Protein AF-A0AAW1R4H8-F1 (afdb_monomer_lite)

Structure (mmCIF, N/CA/C/O backbone):
data_AF-A0AAW1R4H8-F1
#
_entry.id   AF-A0AAW1R4H8-F1
#
loop_
_atom_site.group_PDB
_atom_site.id
_atom_site.type_symbol
_atom_site.label_atom_id
_atom_site.label_alt_id
_atom_site.label_comp_id
_atom_site.label_asym_id
_atom_site.label_entity_id
_atom_site.label_seq_id
_atom_site.pdbx_PDB_ins_code
_atom_site.Cartn_x
_atom_site.Cartn_y
_atom_site.Cartn_z
_atom_site.occupancy
_atom_site.B_iso_or_equiv
_atom_site.auth_seq_id
_atom_site.auth_comp_id
_atom_site.auth_asym_id
_atom_site.auth_atom_id
_atom_site.pdbx_PDB_model_num
ATOM 1 N N . MET A 1 1 ? 28.566 -16.435 -25.078 1.00 39.94 1 MET A N 1
ATOM 2 C CA . MET A 1 1 ? 29.097 -15.883 -23.812 1.00 39.94 1 MET A CA 1
ATOM 3 C C . MET A 1 1 ? 27.952 -15.789 -22.814 1.00 39.94 1 MET A C 1
ATOM 5 O O . MET A 1 1 ? 26.929 -15.216 -23.171 1.00 39.94 1 MET A O 1
ATOM 9 N N . PRO A 1 2 ? 28.055 -16.401 -21.625 1.00 35.31 2 PRO A N 1
ATOM 10 C CA . PRO A 1 2 ? 26.991 -16.352 -20.631 1.00 35.31 2 PRO A CA 1
ATOM 11 C C . PRO A 1 2 ? 26.898 -14.929 -20.073 1.00 35.31 2 PRO A C 1
ATOM 13 O O . PRO A 1 2 ? 27.824 -14.448 -19.419 1.00 35.31 2 PRO A O 1
ATOM 16 N N . HIS A 1 3 ? 25.792 -14.244 -20.362 1.00 43.69 3 HIS A N 1
ATOM 17 C CA . HIS A 1 3 ? 25.450 -12.977 -19.728 1.00 43.69 3 HIS A CA 1
ATOM 18 C C . HIS A 1 3 ? 25.461 -13.183 -18.210 1.00 43.69 3 HIS A C 1
ATOM 20 O O . HIS A 1 3 ? 24.624 -13.910 -17.669 1.00 43.69 3 HIS A O 1
ATOM 26 N N . LYS A 1 4 ? 26.413 -12.544 -17.517 1.00 47.69 4 LYS A N 1
ATOM 27 C CA . LYS A 1 4 ? 26.311 -12.280 -16.080 1.00 47.69 4 LYS A CA 1
ATOM 28 C C . LYS A 1 4 ? 25.034 -11.467 -15.890 1.00 47.69 4 LYS A C 1
ATOM 30 O O . LYS A 1 4 ? 25.055 -10.249 -16.022 1.00 47.69 4 LYS A O 1
ATOM 35 N N . LYS A 1 5 ? 23.915 -12.146 -15.628 1.00 50.94 5 LYS A N 1
ATOM 36 C CA . LYS A 1 5 ? 22.713 -11.505 -15.102 1.00 50.94 5 LYS A CA 1
ATOM 37 C C . LYS A 1 5 ? 23.148 -10.737 -13.862 1.00 50.94 5 LYS A C 1
ATOM 39 O O . LYS A 1 5 ? 23.711 -11.317 -12.932 1.00 50.94 5 LYS A O 1
ATOM 44 N N . THR A 1 6 ? 22.979 -9.427 -13.919 1.00 58.62 6 THR A N 1
ATOM 45 C CA . THR A 1 6 ? 23.278 -8.469 -12.865 1.00 58.62 6 THR A CA 1
ATOM 46 C C . THR A 1 6 ? 22.599 -8.940 -11.582 1.00 58.62 6 THR A C 1
ATOM 48 O O . THR A 1 6 ? 21.386 -8.859 -11.447 1.00 58.62 6 THR A O 1
ATOM 51 N N . GLY A 1 7 ? 23.362 -9.480 -10.623 1.00 65.38 7 GLY A N 1
ATOM 52 C CA . GLY A 1 7 ? 22.804 -10.007 -9.365 1.00 65.38 7 GLY A CA 1
ATOM 53 C C . GLY A 1 7 ? 21.915 -8.997 -8.625 1.00 65.38 7 GLY A C 1
ATOM 54 O O . GLY A 1 7 ? 21.016 -9.394 -7.894 1.00 65.38 7 GLY A O 1
ATOM 55 N N . LEU A 1 8 ? 22.118 -7.706 -8.899 1.00 68.88 8 LEU A N 1
ATOM 56 C CA . LEU A 1 8 ? 21.337 -6.580 -8.405 1.00 68.88 8 LEU A CA 1
ATOM 57 C C . LEU A 1 8 ? 19.847 -6.634 -8.803 1.00 68.88 8 LEU A C 1
ATOM 59 O O . LEU A 1 8 ? 18.980 -6.397 -7.972 1.00 68.88 8 LEU A O 1
ATOM 63 N N . THR A 1 9 ? 19.512 -6.975 -10.050 1.00 69.12 9 THR A N 1
ATOM 64 C CA . THR A 1 9 ? 18.105 -7.006 -10.505 1.00 69.12 9 THR A CA 1
ATOM 65 C C . THR A 1 9 ? 17.354 -8.196 -9.915 1.00 69.12 9 THR A C 1
ATOM 67 O O . THR A 1 9 ? 16.183 -8.090 -9.539 1.00 69.12 9 THR A O 1
ATOM 70 N N . ALA A 1 10 ? 18.049 -9.324 -9.751 1.00 73.19 10 ALA A N 1
ATOM 71 C CA . ALA A 1 10 ? 17.517 -10.507 -9.091 1.00 73.19 10 ALA A CA 1
ATOM 72 C C . ALA A 1 10 ? 17.266 -10.261 -7.595 1.00 73.19 10 ALA A C 1
ATOM 74 O O . ALA A 1 10 ? 16.194 -10.613 -7.099 1.00 73.19 10 ALA A O 1
ATOM 75 N N . THR A 1 11 ? 18.205 -9.625 -6.881 1.00 78.19 11 THR A N 1
ATOM 76 C CA . THR A 1 11 ? 18.021 -9.285 -5.460 1.00 78.19 11 THR A CA 1
ATOM 77 C C . THR A 1 11 ? 16.881 -8.294 -5.272 1.00 78.19 11 THR A C 1
ATOM 79 O O . THR A 1 11 ? 16.054 -8.494 -4.386 1.00 78.19 11 THR A O 1
ATOM 82 N N . PHE A 1 12 ? 16.768 -7.294 -6.147 1.00 77.50 12 PHE A N 1
ATOM 83 C CA . PHE A 1 12 ? 15.642 -6.368 -6.162 1.00 77.50 12 PHE A CA 1
ATOM 84 C C . PHE A 1 12 ? 14.309 -7.092 -6.383 1.00 77.50 12 PHE A C 1
ATOM 86 O O . PHE A 1 12 ? 13.415 -6.982 -5.547 1.00 77.50 12 PHE A O 1
ATOM 93 N N . SER A 1 13 ? 14.172 -7.912 -7.428 1.00 76.94 13 SER A N 1
ATOM 94 C CA . SER A 1 13 ? 12.930 -8.661 -7.680 1.00 76.94 13 SER A CA 1
ATOM 95 C C . SER A 1 13 ? 12.528 -9.556 -6.498 1.00 76.94 13 SER A C 1
ATOM 97 O O . SER A 1 13 ? 11.348 -9.625 -6.148 1.00 76.94 13 SER A O 1
ATOM 99 N N . ILE A 1 14 ? 13.495 -10.215 -5.848 1.00 83.56 14 ILE A N 1
ATOM 100 C CA . ILE A 1 14 ? 13.248 -11.019 -4.642 1.00 83.56 14 ILE A CA 1
ATOM 101 C C . ILE A 1 14 ? 12.784 -10.127 -3.487 1.00 83.56 14 ILE A C 1
ATOM 103 O O . ILE A 1 14 ? 11.781 -10.439 -2.851 1.00 83.56 14 ILE A O 1
ATOM 107 N N . LEU A 1 15 ? 13.458 -9.001 -3.248 1.00 84.12 15 LEU A N 1
ATOM 108 C CA . LEU A 1 15 ? 13.109 -8.060 -2.186 1.00 84.12 15 LEU A CA 1
ATOM 109 C C . LEU A 1 15 ? 11.695 -7.493 -2.371 1.00 84.12 15 LEU A C 1
ATOM 111 O O . LEU A 1 15 ? 10.926 -7.455 -1.414 1.00 84.12 15 LEU A O 1
ATOM 115 N N . LEU A 1 16 ? 11.322 -7.124 -3.601 1.00 81.44 16 LEU A N 1
ATOM 116 C CA . LEU A 1 16 ? 9.982 -6.624 -3.911 1.00 81.44 16 LEU A CA 1
ATOM 117 C C . LEU A 1 16 ? 8.919 -7.699 -3.669 1.00 81.44 16 LEU A C 1
ATOM 119 O O . LEU A 1 16 ? 7.894 -7.409 -3.063 1.00 81.44 16 LEU A O 1
ATOM 123 N N . LYS A 1 17 ? 9.177 -8.953 -4.061 1.00 85.25 17 LYS A N 1
ATOM 124 C CA . LYS A 1 17 ? 8.267 -10.073 -3.770 1.00 85.25 17 LYS A CA 1
ATOM 125 C C . LYS A 1 17 ? 8.094 -10.269 -2.268 1.00 85.25 17 LYS A C 1
ATOM 127 O O . LYS A 1 17 ? 6.960 -10.344 -1.800 1.00 85.25 17 LYS A O 1
ATOM 132 N N . THR A 1 18 ? 9.185 -10.286 -1.509 1.00 87.06 18 THR A N 1
ATOM 133 C CA . THR A 1 18 ? 9.132 -10.422 -0.048 1.00 87.06 18 THR A CA 1
ATOM 134 C C . THR A 1 18 ? 8.343 -9.280 0.592 1.00 87.06 18 THR A C 1
ATOM 136 O O . THR A 1 18 ? 7.471 -9.534 1.419 1.00 87.06 18 THR A O 1
ATOM 139 N N . LEU A 1 19 ? 8.572 -8.036 0.158 1.00 86.38 19 LEU A N 1
ATOM 140 C CA . LEU A 1 19 ? 7.819 -6.871 0.629 1.00 86.38 19 LEU A CA 1
ATOM 141 C C . LEU A 1 19 ? 6.334 -6.951 0.264 1.00 86.38 19 LEU A C 1
ATOM 143 O O . LEU A 1 19 ? 5.490 -6.659 1.102 1.00 86.38 19 LEU A O 1
ATOM 147 N N . THR A 1 20 ? 5.985 -7.405 -0.944 1.00 86.19 20 THR A N 1
ATOM 148 C CA . THR A 1 20 ? 4.572 -7.580 -1.324 1.00 86.19 20 THR A CA 1
ATOM 149 C C . THR A 1 20 ? 3.884 -8.635 -0.460 1.00 86.19 20 THR A C 1
ATOM 151 O O . THR A 1 20 ? 2.779 -8.396 0.020 1.00 86.19 20 THR A O 1
ATOM 154 N N . VAL A 1 21 ? 4.546 -9.761 -0.171 1.00 89.75 21 VAL A N 1
ATOM 155 C CA . VAL A 1 21 ? 4.005 -10.792 0.729 1.00 89.75 21 VAL A CA 1
ATOM 156 C C . VAL A 1 21 ? 3.834 -10.246 2.147 1.00 89.75 21 VAL A C 1
ATOM 158 O O . VAL A 1 21 ? 2.806 -10.495 2.774 1.00 89.75 21 VAL A O 1
ATOM 161 N N . LEU A 1 22 ? 4.788 -9.452 2.638 1.00 89.56 22 LEU A N 1
ATOM 162 C CA . LEU A 1 22 ? 4.664 -8.787 3.933 1.00 89.56 22 LEU A CA 1
ATOM 163 C C . LEU A 1 22 ? 3.467 -7.821 3.949 1.00 89.56 22 LEU A C 1
ATOM 165 O O . LEU A 1 22 ? 2.652 -7.892 4.861 1.00 89.56 22 LEU A O 1
ATOM 169 N N . ASN A 1 23 ? 3.282 -7.014 2.900 1.00 89.25 23 ASN A N 1
ATOM 170 C CA . ASN A 1 23 ? 2.114 -6.136 2.755 1.00 89.25 23 ASN A CA 1
ATOM 171 C C . ASN A 1 23 ? 0.794 -6.916 2.695 1.00 89.25 23 ASN A C 1
ATOM 173 O O . ASN A 1 23 ? -0.224 -6.448 3.196 1.00 89.25 23 ASN A O 1
ATOM 177 N N . LEU A 1 24 ? 0.794 -8.126 2.132 1.00 91.62 24 LEU A N 1
ATOM 178 C CA . LEU A 1 24 ? -0.387 -8.989 2.139 1.00 91.62 24 LEU A CA 1
ATOM 179 C C . LEU A 1 24 ? -0.743 -9.429 3.564 1.00 91.62 24 LEU A C 1
ATOM 181 O O . LEU A 1 24 ? -1.903 -9.336 3.963 1.00 91.62 24 LEU A O 1
ATOM 185 N N . LEU A 1 25 ? 0.255 -9.855 4.346 1.00 92.56 25 LEU A N 1
ATOM 186 C CA . LEU A 1 25 ? 0.067 -10.201 5.759 1.00 92.56 25 LEU A CA 1
ATOM 187 C C . LEU A 1 25 ? -0.397 -8.994 6.579 1.00 92.56 25 LEU A C 1
ATOM 189 O O . LEU A 1 25 ? -1.266 -9.138 7.437 1.00 92.56 25 LEU A O 1
ATOM 193 N N . LEU A 1 26 ? 0.127 -7.804 6.284 1.00 90.06 26 LEU A N 1
ATOM 194 C CA . LEU A 1 26 ? -0.316 -6.556 6.902 1.00 90.06 26 LEU A CA 1
ATOM 195 C C . LEU A 1 26 ? -1.777 -6.249 6.573 1.00 90.06 26 LEU A C 1
ATOM 197 O O . LEU A 1 26 ? -2.541 -5.942 7.482 1.00 90.06 26 LEU A O 1
ATOM 201 N N . GLY A 1 27 ? -2.197 -6.408 5.315 1.00 91.12 27 GLY A N 1
ATOM 202 C CA . GLY A 1 27 ? -3.596 -6.263 4.904 1.00 91.12 27 GLY A CA 1
ATOM 203 C C . GLY A 1 27 ? -4.540 -7.190 5.678 1.00 91.12 27 GLY A C 1
ATOM 204 O O . GLY A 1 27 ? -5.579 -6.750 6.169 1.00 91.12 27 GLY A O 1
ATOM 205 N N . ILE A 1 28 ? -4.145 -8.452 5.875 1.00 93.50 28 ILE A N 1
ATOM 206 C CA . ILE A 1 28 ? -4.889 -9.400 6.722 1.00 93.50 28 ILE A CA 1
ATOM 207 C C . ILE A 1 28 ? -4.904 -8.926 8.182 1.00 93.50 28 ILE A C 1
ATOM 209 O O . ILE A 1 28 ? -5.950 -8.966 8.828 1.00 93.50 28 ILE A O 1
ATOM 213 N N . GLY A 1 29 ? -3.771 -8.437 8.691 1.00 90.62 29 GLY A N 1
ATOM 214 C CA . GLY A 1 29 ? -3.657 -7.867 10.032 1.00 90.62 29 GLY A CA 1
ATOM 215 C C . GLY A 1 29 ? -4.589 -6.675 10.253 1.00 90.62 29 GLY A C 1
ATOM 216 O O . GLY A 1 29 ? -5.244 -6.607 11.288 1.00 90.62 29 GLY A O 1
ATOM 217 N N . PHE A 1 30 ? -4.721 -5.782 9.270 1.00 90.06 30 PHE A N 1
ATOM 218 C CA . PHE A 1 30 ? -5.656 -4.656 9.304 1.00 90.06 30 PHE A CA 1
ATOM 219 C C . PHE A 1 30 ? -7.114 -5.111 9.389 1.00 90.06 30 PHE A C 1
ATOM 221 O O . PHE A 1 30 ? -7.870 -4.584 10.204 1.00 90.06 30 PHE A O 1
ATOM 228 N N . ILE A 1 31 ? -7.498 -6.116 8.596 1.00 92.25 31 ILE A N 1
ATOM 229 C CA . ILE A 1 31 ? -8.849 -6.689 8.637 1.00 92.25 31 ILE A CA 1
ATOM 230 C C . ILE A 1 31 ? -9.101 -7.342 9.998 1.00 92.25 31 ILE A C 1
ATOM 232 O O . ILE A 1 31 ? -10.110 -7.058 10.639 1.00 92.25 31 ILE A O 1
ATOM 236 N N . ALA A 1 32 ? -8.170 -8.176 10.470 1.00 90.44 32 ALA A N 1
ATOM 237 C CA . ALA A 1 32 ? 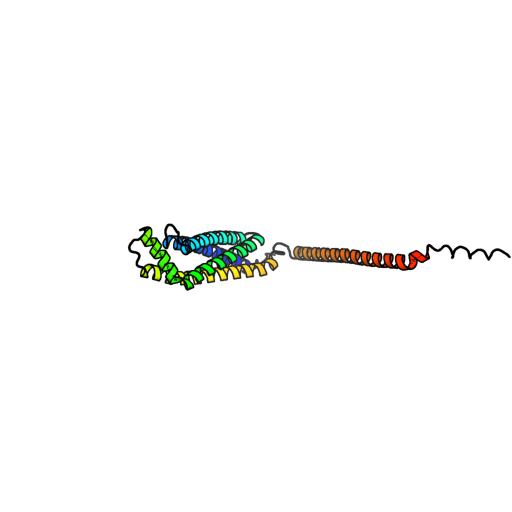-8.287 -8.850 11.757 1.00 90.44 32 ALA A CA 1
ATOM 238 C C . ALA A 1 32 ? -8.363 -7.849 12.917 1.00 90.44 32 ALA A C 1
ATOM 240 O O . ALA A 1 32 ? -9.174 -8.025 13.820 1.00 90.44 32 ALA A O 1
ATOM 241 N N . PHE A 1 33 ? -7.568 -6.778 12.875 1.00 86.25 33 PHE A N 1
ATOM 242 C CA . PHE A 1 33 ? -7.591 -5.716 13.875 1.00 86.25 33 PHE A CA 1
ATOM 243 C C . PHE A 1 33 ? -8.900 -4.920 13.836 1.00 86.25 33 PHE A C 1
ATOM 245 O O . PHE A 1 33 ? -9.489 -4.682 14.885 1.00 86.25 33 PHE A O 1
ATOM 252 N N . GLY A 1 34 ? -9.402 -4.572 12.646 1.00 86.19 34 GLY A N 1
ATOM 253 C CA . GLY A 1 34 ? -10.709 -3.931 12.485 1.00 86.19 34 GLY A CA 1
ATOM 254 C C . GLY A 1 34 ? -11.843 -4.780 13.067 1.00 86.19 34 GLY A C 1
ATOM 255 O O . GLY A 1 34 ? -12.630 -4.282 13.867 1.00 86.19 34 GLY A O 1
ATOM 256 N N . CYS A 1 35 ? -11.868 -6.078 12.756 1.00 86.50 35 CYS A N 1
ATOM 257 C CA . CYS A 1 35 ? -12.854 -7.014 13.303 1.00 86.50 35 CYS A CA 1
ATOM 258 C C . CYS A 1 35 ? -12.679 -7.264 14.811 1.00 86.50 35 CYS A C 1
ATOM 260 O O . CYS A 1 35 ? -13.660 -7.479 15.513 1.00 86.50 35 CYS A O 1
ATOM 262 N N . ALA A 1 36 ? -11.445 -7.253 15.324 1.00 84.06 36 ALA A N 1
ATOM 263 C CA . ALA A 1 36 ? -11.171 -7.438 16.750 1.00 84.06 36 ALA A CA 1
ATOM 264 C C . ALA A 1 36 ? -11.561 -6.215 17.592 1.00 84.06 36 ALA A C 1
ATOM 266 O O . ALA A 1 36 ? -11.807 -6.357 18.790 1.00 84.06 36 ALA A O 1
ATOM 267 N N . LEU A 1 37 ? -11.589 -5.024 16.986 1.00 77.12 37 LEU A N 1
ATOM 268 C CA . LEU A 1 37 ? -12.111 -3.817 17.622 1.00 77.12 37 LEU A CA 1
ATOM 269 C C . LEU A 1 37 ? -13.639 -3.829 17.672 1.00 77.12 37 LEU A C 1
ATOM 271 O O . LEU A 1 37 ? -14.207 -3.448 18.693 1.00 77.12 37 LEU A O 1
ATOM 275 N N . GLU A 1 38 ? -14.288 -4.249 16.585 1.00 77.75 38 GLU A N 1
ATOM 276 C CA . GLU A 1 38 ? -15.742 -4.215 16.459 1.00 77.75 38 GLU A CA 1
ATOM 277 C C . GLU A 1 38 ? -16.233 -5.305 15.490 1.00 77.75 38 GLU A C 1
ATOM 279 O O . GLU A 1 38 ? -15.921 -5.280 14.297 1.00 77.75 38 GLU A O 1
ATOM 284 N N . ALA A 1 39 ? -17.013 -6.267 15.992 1.00 76.94 39 ALA A N 1
ATOM 285 C CA . ALA A 1 39 ? -17.642 -7.308 15.183 1.00 76.94 39 ALA A CA 1
ATOM 286 C C . ALA A 1 39 ? -19.168 -7.277 15.385 1.00 76.94 39 ALA A C 1
ATOM 288 O O . ALA A 1 39 ? -19.627 -7.686 16.455 1.00 76.94 39 ALA A O 1
ATOM 289 N N . PRO A 1 40 ? -19.969 -6.851 14.386 1.00 74.56 40 PRO A N 1
ATOM 290 C CA . PRO A 1 40 ? -19.601 -6.336 13.056 1.00 74.56 40 PRO A CA 1
ATOM 291 C C . PRO A 1 40 ? -19.099 -4.875 13.078 1.00 74.56 40 PRO A C 1
ATOM 293 O O . PRO A 1 40 ? -19.541 -4.099 13.914 1.00 74.56 40 PRO A O 1
ATOM 296 N N . PRO A 1 41 ? -18.230 -4.449 12.143 1.00 69.69 41 PRO A N 1
ATOM 297 C CA . PRO A 1 41 ? -17.718 -3.082 12.129 1.00 69.69 41 PRO A CA 1
ATOM 298 C C . PRO A 1 41 ? -18.796 -2.106 11.639 1.00 69.69 41 PRO A C 1
ATOM 300 O O . PRO A 1 41 ? -19.182 -2.133 10.470 1.00 69.69 41 PRO A O 1
ATOM 303 N N . THR A 1 42 ? -19.276 -1.224 12.514 1.00 76.38 42 THR A N 1
ATOM 304 C CA . THR A 1 42 ? -20.219 -0.149 12.162 1.00 76.38 42 THR A CA 1
ATOM 305 C C . THR A 1 42 ? -19.618 1.236 12.351 1.00 76.38 42 THR A C 1
ATOM 307 O O . THR A 1 42 ? -19.990 2.165 11.629 1.00 76.38 42 THR A O 1
ATOM 310 N N . SER A 1 43 ? -18.665 1.397 13.278 1.00 77.44 43 SER A N 1
ATOM 311 C CA . SER A 1 43 ? -17.992 2.679 13.452 1.00 77.44 43 SER A CA 1
ATOM 312 C C . SER A 1 43 ? -16.976 2.954 12.333 1.00 77.44 43 SER A C 1
ATOM 314 O O . SER A 1 43 ? -16.378 2.057 11.733 1.00 77.44 43 SER A O 1
ATOM 316 N N . LEU A 1 44 ? -16.793 4.240 12.019 1.00 81.81 44 LEU A N 1
ATOM 317 C CA . LEU A 1 44 ? -16.063 4.692 10.828 1.00 81.81 44 LEU A CA 1
ATOM 318 C C . LEU A 1 44 ? -14.598 4.221 10.796 1.00 81.81 44 LEU A C 1
ATOM 320 O O . LEU A 1 44 ? -14.053 3.978 9.722 1.00 81.81 44 LEU A O 1
ATOM 324 N N . VAL A 1 45 ? -13.962 4.067 11.962 1.00 85.06 45 VAL A N 1
ATOM 325 C CA . VAL A 1 45 ? -12.547 3.681 12.077 1.00 85.06 45 VAL A CA 1
ATOM 326 C C . VAL A 1 45 ? -12.317 2.187 11.784 1.00 85.06 45 VAL A C 1
ATOM 328 O O . VAL A 1 45 ? -11.530 1.907 10.880 1.00 85.06 45 VAL A O 1
ATOM 331 N N . PRO A 1 46 ? -12.981 1.223 12.456 1.00 85.62 46 PRO A N 1
ATOM 332 C CA . PRO A 1 46 ? -12.883 -0.194 12.106 1.00 85.62 46 PRO A CA 1
ATOM 333 C C . PRO A 1 46 ? -13.321 -0.480 10.669 1.00 85.62 46 PRO A C 1
ATOM 335 O O . PRO A 1 46 ? -12.639 -1.228 9.973 1.00 85.62 46 PRO A O 1
ATOM 338 N N . VAL A 1 47 ? -14.395 0.158 10.184 1.00 88.94 47 VAL A N 1
ATOM 339 C CA . VAL A 1 47 ? -14.806 0.037 8.774 1.00 88.94 47 VAL A CA 1
ATOM 340 C C . VAL A 1 47 ? -13.691 0.526 7.846 1.00 88.94 47 VAL A C 1
ATOM 342 O O . VAL A 1 47 ? -13.329 -0.165 6.895 1.00 88.94 47 VAL A O 1
ATOM 345 N N . GLY A 1 48 ? -13.090 1.681 8.151 1.00 89.12 48 GLY A N 1
ATOM 346 C CA . GLY A 1 48 ? -11.943 2.213 7.417 1.00 89.12 48 GLY A CA 1
ATOM 347 C C . GLY A 1 48 ? -10.746 1.259 7.406 1.00 89.12 48 GLY A C 1
ATOM 348 O O . GLY A 1 48 ? -10.169 1.031 6.346 1.00 89.12 48 GLY A O 1
ATOM 349 N N . LEU A 1 49 ? -10.407 0.658 8.551 1.00 89.62 49 LEU A N 1
ATOM 350 C CA . LEU A 1 49 ? -9.328 -0.331 8.680 1.00 89.62 49 LEU A CA 1
ATOM 351 C C . LEU A 1 49 ? -9.574 -1.573 7.815 1.00 89.62 49 LEU A C 1
ATOM 353 O O . LEU A 1 49 ? -8.652 -2.036 7.146 1.00 89.62 49 LEU A O 1
ATOM 357 N N . VAL A 1 50 ? -10.808 -2.081 7.775 1.00 92.56 50 VAL A N 1
ATOM 358 C CA . VAL A 1 50 ? -11.168 -3.232 6.932 1.00 92.56 50 VAL A CA 1
ATOM 359 C C . VAL A 1 50 ? -11.081 -2.874 5.448 1.00 92.56 50 VAL A C 1
ATOM 361 O O . VAL A 1 50 ? -10.458 -3.613 4.686 1.00 92.56 50 VAL A O 1
ATOM 364 N N . ILE A 1 51 ? -11.648 -1.734 5.031 1.00 93.06 51 ILE A N 1
ATOM 365 C CA . ILE A 1 51 ? -11.587 -1.270 3.632 1.00 93.06 51 ILE A CA 1
ATOM 366 C C . ILE A 1 51 ? -10.133 -1.116 3.189 1.00 93.06 51 ILE A C 1
ATOM 368 O O . ILE A 1 51 ? -9.748 -1.610 2.129 1.00 93.06 51 ILE A O 1
ATOM 372 N N . VAL A 1 52 ? -9.313 -0.470 4.018 1.00 92.75 52 VAL A N 1
ATOM 373 C CA . VAL A 1 52 ? -7.884 -0.325 3.756 1.00 92.75 52 VAL A CA 1
ATOM 374 C C . VAL A 1 52 ? -7.198 -1.675 3.671 1.00 92.75 52 VAL A C 1
ATOM 376 O O . VAL A 1 52 ? -6.455 -1.890 2.723 1.00 92.75 52 VAL A O 1
ATOM 379 N N . GLY A 1 53 ? -7.471 -2.602 4.589 1.00 92.69 53 GLY A N 1
ATOM 380 C CA . GLY A 1 53 ? -6.877 -3.935 4.553 1.00 92.69 53 GLY A CA 1
ATOM 381 C C . GLY A 1 53 ? -7.187 -4.680 3.252 1.00 92.69 53 GLY A C 1
ATOM 382 O O . GLY A 1 53 ? -6.284 -5.252 2.639 1.00 92.69 53 GLY A O 1
ATOM 383 N N . VAL A 1 54 ? -8.428 -4.599 2.760 1.00 94.69 54 VAL A N 1
ATOM 384 C CA . VAL A 1 54 ? -8.815 -5.168 1.456 1.00 94.69 54 VAL A CA 1
ATOM 385 C C . VAL A 1 54 ? -8.059 -4.491 0.309 1.00 94.69 54 VAL A C 1
ATOM 387 O O . VAL A 1 54 ? -7.522 -5.175 -0.565 1.00 94.69 54 VAL A O 1
ATOM 390 N N . LEU A 1 55 ? -7.962 -3.159 0.315 1.00 93.50 55 LEU A N 1
ATOM 391 C CA . LEU A 1 55 ? -7.208 -2.426 -0.704 1.00 93.50 55 LEU A CA 1
ATOM 392 C C . LEU A 1 55 ? -5.707 -2.745 -0.661 1.00 93.50 55 LEU A C 1
ATOM 394 O O . LEU A 1 55 ? -5.090 -2.870 -1.719 1.00 93.50 55 LEU A O 1
ATOM 398 N N . THR A 1 56 ? -5.120 -2.939 0.522 1.00 92.44 56 THR A N 1
ATOM 399 C CA . THR A 1 56 ? -3.725 -3.366 0.686 1.00 92.44 56 THR A CA 1
ATOM 400 C C . THR A 1 56 ? -3.510 -4.762 0.101 1.00 92.44 56 THR A C 1
ATOM 402 O O . THR A 1 56 ? -2.519 -4.977 -0.594 1.00 92.44 56 THR A O 1
ATOM 405 N N . ILE A 1 57 ? -4.449 -5.698 0.286 1.00 94.06 57 ILE A N 1
ATOM 406 C CA . ILE A 1 57 ? -4.377 -7.038 -0.326 1.00 94.06 57 ILE A CA 1
ATOM 407 C C . ILE A 1 57 ? -4.439 -6.946 -1.858 1.00 94.06 57 ILE A C 1
ATOM 409 O O . ILE A 1 57 ? -3.642 -7.588 -2.552 1.00 94.06 57 ILE A O 1
ATOM 413 N N . LEU A 1 58 ? -5.340 -6.122 -2.403 1.00 92.88 58 LEU A N 1
ATOM 414 C CA . LEU A 1 58 ? -5.435 -5.892 -3.849 1.00 92.88 58 LEU A CA 1
ATOM 415 C C . LEU A 1 58 ? -4.162 -5.238 -4.403 1.00 92.88 58 LEU A C 1
ATOM 417 O O . LEU A 1 58 ? -3.622 -5.684 -5.415 1.00 92.88 58 LEU A O 1
ATOM 421 N N . SER A 1 59 ? -3.645 -4.222 -3.711 1.00 90.31 59 SER A N 1
ATOM 422 C CA . SER A 1 59 ? -2.392 -3.549 -4.057 1.00 90.31 59 SER A CA 1
ATOM 423 C C . SER A 1 59 ? -1.212 -4.523 -4.030 1.00 90.31 59 SER A C 1
ATOM 425 O O . SER A 1 59 ? -0.455 -4.609 -4.996 1.00 90.31 59 SER A O 1
ATOM 427 N N . SER A 1 60 ? -1.101 -5.342 -2.983 1.00 89.38 60 SER A N 1
ATOM 428 C CA . SER A 1 60 ? -0.070 -6.375 -2.872 1.00 89.38 60 SER A CA 1
ATOM 429 C C . SER A 1 60 ? -0.150 -7.394 -4.015 1.00 89.38 60 SER A C 1
ATOM 431 O O . SER A 1 60 ? 0.873 -7.725 -4.618 1.00 89.38 60 SER A O 1
ATOM 433 N N . SER A 1 61 ? -1.360 -7.815 -4.394 1.00 89.62 61 SER A N 1
ATOM 434 C CA . SER A 1 61 ? -1.577 -8.719 -5.531 1.00 89.62 61 SER A CA 1
ATOM 435 C C . SER A 1 61 ? -1.071 -8.104 -6.843 1.00 89.62 61 SER A C 1
ATOM 437 O O . SER A 1 61 ? -0.348 -8.756 -7.602 1.00 89.62 61 SER A O 1
ATOM 439 N N . CYS A 1 62 ? -1.362 -6.820 -7.079 1.00 86.19 62 CYS A N 1
ATOM 440 C CA . CYS A 1 62 ? -0.816 -6.065 -8.210 1.00 86.19 62 CYS A CA 1
ATOM 441 C C . CYS A 1 62 ? 0.715 -5.956 -8.157 1.00 86.19 62 CYS A C 1
ATOM 443 O O . CYS A 1 62 ? 1.367 -6.087 -9.192 1.00 86.19 62 CYS A O 1
ATOM 445 N N . GLY A 1 63 ? 1.302 -5.761 -6.973 1.00 82.00 63 GLY A N 1
ATOM 446 C CA . GLY A 1 63 ? 2.754 -5.715 -6.781 1.00 82.00 63 GLY A CA 1
ATOM 447 C C . GLY A 1 63 ? 3.433 -7.048 -7.092 1.00 82.00 63 GLY A C 1
ATOM 448 O O . GLY A 1 63 ? 4.443 -7.084 -7.797 1.00 82.00 63 GLY A O 1
ATOM 449 N N . TYR A 1 64 ? 2.832 -8.157 -6.657 1.00 84.31 64 TYR A N 1
ATOM 450 C CA . TYR A 1 64 ? 3.317 -9.502 -6.959 1.00 84.31 64 TYR A CA 1
ATOM 451 C C . TYR A 1 64 ? 3.284 -9.793 -8.468 1.00 84.31 64 TYR A C 1
ATOM 453 O O . TYR A 1 64 ? 4.247 -10.326 -9.026 1.00 84.31 64 TYR A O 1
ATOM 461 N N . MET A 1 65 ? 2.209 -9.386 -9.156 1.00 82.31 65 MET A N 1
ATOM 462 C CA . MET A 1 65 ? 2.120 -9.474 -10.619 1.00 82.31 65 MET A CA 1
ATOM 463 C C . MET A 1 65 ? 3.123 -8.539 -11.312 1.00 82.31 65 MET A C 1
ATOM 465 O O . MET A 1 65 ? 3.758 -8.942 -12.288 1.00 82.31 65 MET A O 1
ATOM 469 N N . GLY A 1 66 ? 3.329 -7.330 -10.785 1.00 73.19 66 GLY A N 1
ATOM 470 C CA . GLY A 1 66 ? 4.307 -6.359 -11.284 1.00 73.19 66 GLY A CA 1
ATOM 471 C C . GLY A 1 66 ? 5.753 -6.850 -11.207 1.00 73.19 66 GLY A C 1
ATOM 472 O O . GLY A 1 66 ? 6.547 -6.541 -12.087 1.00 73.19 66 GLY A O 1
ATOM 473 N N . ALA A 1 67 ? 6.088 -7.698 -10.230 1.00 69.75 67 ALA A N 1
ATOM 474 C CA . ALA A 1 67 ? 7.412 -8.315 -10.132 1.00 69.75 67 ALA A CA 1
ATOM 475 C C . ALA A 1 67 ? 7.705 -9.342 -11.244 1.00 69.75 67 ALA A C 1
ATOM 477 O O . ALA A 1 67 ? 8.861 -9.727 -11.436 1.00 69.75 67 ALA A O 1
ATOM 478 N N . ARG A 1 68 ? 6.668 -9.843 -11.931 1.00 68.31 68 ARG A N 1
ATOM 479 C CA . ARG A 1 68 ? 6.775 -10.871 -12.980 1.00 68.31 68 ARG A CA 1
ATOM 480 C C . ARG A 1 68 ? 6.459 -10.342 -14.380 1.00 68.31 68 ARG A C 1
ATOM 482 O O . ARG A 1 68 ? 6.940 -10.917 -15.353 1.00 68.31 68 ARG A O 1
ATOM 489 N N . PHE A 1 69 ? 5.652 -9.290 -14.498 1.00 58.25 69 PHE A N 1
ATOM 490 C CA . PHE A 1 69 ? 5.109 -8.810 -15.769 1.00 58.25 69 PHE A CA 1
ATOM 491 C C . PHE A 1 69 ? 5.440 -7.335 -16.049 1.00 58.25 69 PHE A C 1
ATOM 493 O O . PHE A 1 69 ? 5.732 -6.561 -15.150 1.00 58.25 69 PHE A O 1
ATOM 500 N N . LYS A 1 70 ? 5.364 -6.983 -17.343 1.00 64.81 70 LYS A N 1
ATOM 501 C CA . LYS A 1 70 ? 5.622 -5.689 -18.014 1.00 64.81 70 LYS A CA 1
ATOM 502 C C . LYS A 1 70 ? 5.482 -4.409 -17.150 1.00 64.81 70 LYS A C 1
ATOM 504 O O . LYS A 1 70 ? 4.563 -4.323 -16.336 1.00 64.81 70 LYS A O 1
ATOM 509 N N . PRO A 1 71 ? 6.230 -3.328 -17.475 1.00 72.19 71 PRO A N 1
ATOM 510 C CA . PRO A 1 71 ? 6.296 -2.055 -16.721 1.00 72.19 71 PRO A CA 1
ATOM 511 C C . PRO A 1 71 ? 4.949 -1.362 -16.422 1.00 72.19 71 PRO A C 1
ATOM 513 O O . PRO A 1 71 ? 4.856 -0.521 -15.525 1.00 72.19 71 PRO A O 1
ATOM 516 N N . LYS A 1 72 ? 3.877 -1.726 -17.137 1.00 78.50 72 LYS A N 1
ATOM 517 C CA . LYS A 1 72 ? 2.511 -1.239 -16.891 1.00 78.50 72 LYS A CA 1
ATOM 518 C C . LYS A 1 72 ? 1.940 -1.700 -15.541 1.00 78.50 72 LYS A C 1
ATOM 520 O O . LYS A 1 72 ? 1.289 -0.906 -14.871 1.00 78.50 72 LYS A O 1
ATOM 525 N N . TRP A 1 73 ? 2.208 -2.938 -15.116 1.00 81.75 73 TRP A N 1
ATOM 526 C CA . TRP A 1 73 ? 1.723 -3.454 -13.825 1.00 81.75 73 TRP A CA 1
ATOM 527 C C . TRP A 1 73 ? 2.451 -2.813 -12.644 1.00 81.75 73 TRP A C 1
ATOM 529 O O . TRP A 1 73 ? 1.830 -2.516 -11.628 1.00 81.75 73 TRP A O 1
ATOM 539 N N . LEU A 1 74 ? 3.740 -2.506 -12.816 1.00 79.31 74 LEU A N 1
ATOM 540 C CA . LEU A 1 74 ? 4.512 -1.744 -11.836 1.00 79.31 74 LEU A CA 1
ATOM 541 C C . LEU A 1 74 ? 3.958 -0.317 -11.662 1.00 79.31 74 LEU A C 1
ATOM 543 O O . LEU A 1 74 ? 3.906 0.180 -10.542 1.00 79.31 74 LEU A O 1
ATOM 547 N N . LEU A 1 75 ? 3.492 0.331 -12.744 1.00 84.69 75 LEU A N 1
ATOM 548 C CA . LEU A 1 75 ? 2.816 1.635 -12.652 1.00 84.69 75 LEU A CA 1
ATOM 549 C C . LEU A 1 75 ? 1.516 1.539 -11.849 1.00 84.69 75 LEU A C 1
ATOM 551 O O . LEU A 1 75 ? 1.282 2.350 -10.959 1.00 84.69 75 LEU A O 1
ATOM 555 N N . ALA A 1 76 ? 0.682 0.547 -12.167 1.00 86.69 76 ALA A N 1
ATOM 556 C CA . ALA A 1 76 ? -0.585 0.334 -11.478 1.00 86.69 76 ALA A CA 1
ATOM 557 C C . ALA A 1 76 ? -0.369 0.062 -9.982 1.00 86.69 76 ALA A C 1
ATOM 559 O O . ALA A 1 76 ? -1.067 0.642 -9.154 1.00 86.69 76 ALA A O 1
ATOM 560 N N . TYR A 1 77 ? 0.640 -0.747 -9.639 1.00 87.69 77 TYR A N 1
ATOM 561 C CA . TYR A 1 77 ? 1.061 -0.965 -8.256 1.00 87.69 77 TYR A CA 1
ATOM 562 C C . TYR A 1 77 ? 1.489 0.335 -7.570 1.00 87.69 77 TYR A C 1
ATOM 564 O O . TYR A 1 77 ? 1.052 0.595 -6.456 1.00 87.69 77 TYR A O 1
ATOM 572 N N . LEU A 1 78 ? 2.289 1.176 -8.232 1.00 88.81 78 LEU A N 1
ATOM 573 C CA . LEU A 1 78 ? 2.739 2.444 -7.657 1.00 88.81 78 LEU A CA 1
ATOM 574 C C . LEU A 1 78 ? 1.557 3.383 -7.373 1.00 88.81 78 LEU A C 1
ATOM 576 O O . LEU A 1 78 ? 1.485 3.959 -6.292 1.00 88.81 78 LEU A O 1
ATOM 580 N N . ILE A 1 79 ? 0.607 3.508 -8.305 1.00 92.00 79 ILE A N 1
ATOM 581 C CA . ILE A 1 79 ? -0.571 4.375 -8.139 1.00 92.00 79 ILE A CA 1
ATOM 582 C C . ILE A 1 79 ? -1.472 3.844 -7.019 1.00 92.00 79 ILE A C 1
ATOM 584 O O . ILE A 1 79 ? -1.802 4.585 -6.094 1.00 92.00 79 ILE A O 1
ATOM 588 N N . MET A 1 80 ? -1.834 2.558 -7.074 1.00 91.88 80 MET A N 1
ATOM 589 C CA . MET A 1 80 ? -2.697 1.926 -6.070 1.00 91.88 80 MET A CA 1
ATOM 590 C C . MET A 1 80 ? -2.044 1.926 -4.691 1.00 91.88 80 MET A C 1
ATOM 592 O O . MET A 1 80 ? -2.678 2.302 -3.712 1.00 91.88 80 MET A O 1
ATOM 596 N N . GLY A 1 81 ? -0.768 1.556 -4.608 1.00 89.94 81 GLY A N 1
ATOM 597 C CA . GLY A 1 81 ? -0.019 1.550 -3.361 1.00 89.94 81 GLY A CA 1
ATOM 598 C C . GLY A 1 81 ? 0.110 2.945 -2.757 1.00 89.94 81 GLY A C 1
ATOM 599 O O . GLY A 1 81 ? -0.118 3.092 -1.565 1.00 89.94 81 GLY A O 1
ATOM 600 N N . THR A 1 82 ? 0.366 3.982 -3.563 1.00 92.25 82 THR A N 1
ATOM 601 C CA . THR A 1 82 ? 0.387 5.373 -3.068 1.00 92.25 82 THR A CA 1
ATOM 602 C C . THR A 1 82 ? -0.981 5.811 -2.544 1.00 92.25 82 THR A C 1
ATOM 604 O O . THR A 1 82 ? -1.075 6.450 -1.500 1.00 92.25 82 THR A O 1
ATOM 607 N N . PHE A 1 83 ? -2.062 5.453 -3.239 1.00 94.31 83 PHE A N 1
ATOM 608 C CA . PHE A 1 83 ? -3.413 5.778 -2.784 1.00 94.31 83 PHE A CA 1
ATOM 609 C C . PHE A 1 83 ? -3.740 5.100 -1.445 1.00 94.31 83 PHE A C 1
ATOM 611 O O . PHE A 1 83 ? -4.265 5.740 -0.534 1.00 94.31 83 PHE A O 1
ATOM 618 N N . VAL A 1 84 ? -3.374 3.823 -1.303 1.00 93.06 84 VAL A N 1
ATOM 619 C CA . VAL A 1 84 ? -3.568 3.049 -0.070 1.00 93.06 84 VAL A CA 1
ATOM 620 C C . VAL A 1 84 ? -2.754 3.619 1.087 1.00 93.06 84 VAL A C 1
ATOM 622 O O . VAL A 1 84 ? -3.319 3.823 2.160 1.00 93.06 84 VAL A O 1
ATOM 625 N N . THR A 1 85 ? -1.473 3.940 0.885 1.00 91.50 85 THR A N 1
ATOM 626 C CA . THR A 1 85 ? -0.627 4.502 1.951 1.00 91.50 85 THR A CA 1
ATOM 627 C C . THR A 1 85 ? -1.095 5.882 2.394 1.00 91.50 85 THR A C 1
ATOM 629 O O . THR A 1 85 ? -1.095 6.171 3.589 1.00 91.50 85 THR A O 1
ATOM 632 N N . VAL A 1 86 ? -1.567 6.728 1.471 1.00 94.44 86 VAL A N 1
ATOM 633 C CA . VAL A 1 86 ? -2.188 8.016 1.822 1.00 94.44 86 VAL A CA 1
ATOM 634 C C . VAL A 1 86 ? -3.445 7.796 2.663 1.00 94.44 86 VAL A C 1
ATOM 636 O O . VAL A 1 86 ? -3.628 8.461 3.681 1.00 94.44 86 VAL A O 1
ATOM 639 N N . TRP A 1 87 ? -4.295 6.839 2.286 1.00 93.00 87 TRP A N 1
ATOM 640 C CA . TRP A 1 87 ? -5.513 6.543 3.039 1.00 93.00 87 TRP A CA 1
ATOM 641 C C . TRP A 1 87 ? -5.216 5.974 4.434 1.00 93.00 87 TRP A C 1
ATOM 643 O O . TRP A 1 87 ? -5.822 6.395 5.421 1.00 93.00 87 TRP A O 1
ATOM 653 N N . GLN A 1 88 ? -4.236 5.072 4.541 1.00 91.50 88 GLN A N 1
ATOM 654 C CA . GLN A 1 88 ? -3.714 4.579 5.818 1.00 91.50 88 GLN A CA 1
ATOM 655 C C . GLN A 1 88 ? -3.202 5.722 6.694 1.00 91.50 88 GLN A C 1
ATOM 657 O O . GLN A 1 88 ? -3.543 5.790 7.874 1.00 91.50 88 GLN A O 1
ATOM 662 N N . LEU A 1 89 ? -2.423 6.641 6.117 1.00 91.94 89 LEU A N 1
ATOM 663 C CA . LEU A 1 89 ? -1.878 7.791 6.830 1.00 91.94 89 LEU A CA 1
ATOM 664 C C . LEU A 1 89 ? -2.992 8.685 7.383 1.00 91.94 89 LEU A C 1
ATOM 666 O O . LEU A 1 89 ? -2.923 9.082 8.543 1.00 91.94 89 LEU A O 1
ATOM 670 N N . ILE A 1 90 ? -4.040 8.953 6.597 1.00 92.00 90 ILE A N 1
ATOM 671 C CA . ILE A 1 90 ? -5.209 9.726 7.045 1.00 92.00 90 ILE A CA 1
ATOM 672 C C . ILE A 1 90 ? -5.892 9.039 8.233 1.00 92.00 90 ILE A C 1
ATOM 674 O O . ILE A 1 90 ? -6.195 9.702 9.225 1.00 92.00 90 ILE A O 1
ATOM 678 N N . ILE A 1 91 ? -6.106 7.721 8.169 1.00 89.25 91 ILE A N 1
ATOM 679 C CA . ILE A 1 91 ? -6.737 6.967 9.264 1.00 89.25 91 ILE A CA 1
ATOM 680 C C . ILE A 1 91 ? -5.863 6.996 10.517 1.00 89.25 91 ILE A C 1
ATOM 682 O O . ILE A 1 91 ? -6.364 7.291 11.601 1.00 89.25 91 ILE A O 1
ATOM 686 N N . VAL A 1 92 ? -4.562 6.729 10.387 1.00 90.50 92 VAL A N 1
ATOM 687 C CA . VAL A 1 92 ? -3.641 6.718 11.528 1.00 90.50 92 VAL A CA 1
ATOM 688 C C . VAL A 1 92 ? -3.553 8.103 12.161 1.00 90.50 92 VAL A C 1
ATOM 690 O O . VAL A 1 92 ? -3.724 8.216 13.373 1.00 90.50 92 VAL A O 1
ATOM 693 N N . LEU A 1 93 ? -3.398 9.170 11.372 1.00 90.56 93 LEU A N 1
ATOM 694 C CA . LEU A 1 93 ? -3.445 10.544 11.883 1.00 90.56 93 LEU A CA 1
ATOM 695 C C . LEU A 1 93 ? -4.788 10.859 12.557 1.00 90.56 93 LEU A C 1
ATOM 697 O O . LEU A 1 93 ? -4.809 11.490 13.613 1.00 90.56 93 LEU A O 1
ATOM 701 N N . GLY A 1 94 ? -5.898 10.370 11.999 1.00 89.19 94 GLY A N 1
ATOM 702 C CA . GLY A 1 94 ? -7.224 10.471 12.604 1.00 89.19 94 GLY A CA 1
ATOM 703 C C . GLY A 1 94 ? -7.305 9.800 13.977 1.00 89.19 94 GLY A C 1
ATOM 704 O O . GLY A 1 94 ? -7.856 10.386 14.908 1.00 89.19 94 GLY A O 1
ATOM 705 N N . ILE A 1 95 ? -6.695 8.621 14.139 1.00 88.38 95 ILE A N 1
ATOM 706 C CA . ILE A 1 95 ? -6.594 7.921 15.430 1.00 88.38 95 ILE A CA 1
ATOM 707 C C . ILE A 1 95 ? -5.698 8.699 16.405 1.00 88.38 95 ILE A C 1
ATOM 709 O O . ILE A 1 95 ? -6.026 8.781 17.586 1.00 88.38 95 ILE A O 1
ATOM 713 N N . PHE A 1 96 ? -4.604 9.309 15.938 1.00 91.00 96 PHE A N 1
ATOM 714 C CA . PHE A 1 96 ? -3.717 10.114 16.787 1.00 91.00 96 PHE A CA 1
ATOM 715 C C . PHE A 1 96 ? -4.391 11.393 17.301 1.00 91.00 96 PHE A C 1
ATOM 717 O O . PHE A 1 96 ? -4.323 11.682 18.493 1.00 91.00 96 PHE A O 1
ATOM 724 N N . ILE A 1 97 ? -5.058 12.149 16.425 1.00 91.62 97 ILE A N 1
ATOM 725 C CA . ILE A 1 97 ? -5.720 13.414 16.784 1.00 91.62 97 ILE A CA 1
ATOM 726 C C . ILE A 1 97 ? -7.010 13.149 17.573 1.00 91.62 97 ILE A C 1
ATOM 728 O O . ILE A 1 97 ? -7.349 13.874 18.507 1.00 91.62 97 ILE A O 1
ATOM 732 N N . GLY A 1 98 ? -7.750 12.112 17.182 1.00 88.12 98 GLY A N 1
ATOM 733 C CA . GLY A 1 98 ? -9.078 11.792 17.692 1.00 88.12 98 GLY A CA 1
ATOM 734 C C . GLY A 1 98 ? -9.115 10.669 18.720 1.00 88.12 98 GLY A C 1
ATOM 735 O O . GLY A 1 98 ? -10.201 10.144 18.945 1.00 88.12 98 GLY A O 1
ATOM 736 N N . PHE A 1 99 ? -7.989 10.291 19.332 1.00 86.25 99 PHE A N 1
ATOM 737 C CA . PHE A 1 99 ? -7.861 9.073 20.144 1.00 86.25 99 PHE A CA 1
ATOM 738 C C . PHE A 1 99 ? -9.020 8.864 21.130 1.00 86.25 99 PHE A C 1
ATOM 740 O O . PHE A 1 99 ? -9.716 7.854 21.061 1.00 86.25 99 PHE A O 1
ATOM 747 N N . ASN A 1 100 ? -9.305 9.864 21.969 1.00 87.00 100 ASN A N 1
ATOM 748 C CA . ASN A 1 100 ? -10.387 9.790 22.957 1.00 87.00 100 ASN A CA 1
ATOM 749 C C . ASN A 1 100 ? -11.768 9.625 22.303 1.00 87.00 100 ASN A C 1
ATOM 751 O O . ASN A 1 100 ? -12.581 8.835 22.770 1.00 87.00 100 ASN A O 1
ATOM 755 N N . LYS A 1 101 ? -12.017 10.308 21.176 1.00 86.31 101 LYS A N 1
ATOM 756 C CA . LYS A 1 101 ? -13.283 10.196 20.432 1.00 86.31 101 LYS A CA 1
ATOM 757 C C . LYS A 1 101 ? -13.463 8.808 19.821 1.00 86.31 101 LYS A C 1
ATOM 759 O O . LYS A 1 101 ? -14.584 8.315 19.772 1.00 86.31 101 LYS A O 1
ATOM 764 N N . VAL A 1 102 ? -12.377 8.190 19.350 1.00 82.19 102 VAL A N 1
ATOM 765 C CA . VAL A 1 102 ? -12.401 6.828 18.800 1.00 82.19 102 VAL A CA 1
ATOM 766 C C . VAL A 1 102 ? -12.659 5.815 19.913 1.00 82.19 102 VAL A C 1
ATOM 768 O O . VAL A 1 102 ? -13.526 4.963 19.752 1.00 82.19 102 VAL A O 1
ATOM 771 N N . VAL A 1 103 ? -11.977 5.943 21.056 1.00 84.31 103 VAL A N 1
ATOM 772 C CA . VAL A 1 103 ? -12.211 5.081 22.227 1.00 84.31 103 VAL A CA 1
ATOM 773 C C . VAL A 1 103 ? -13.662 5.189 22.700 1.00 84.31 103 VAL A C 1
ATOM 775 O O . VAL A 1 103 ? -14.320 4.167 22.871 1.00 84.31 103 VAL A O 1
ATOM 778 N N . ASP A 1 104 ? -14.196 6.405 22.842 1.00 84.50 104 ASP A N 1
ATOM 779 C CA . ASP A 1 104 ? -15.584 6.603 23.267 1.00 84.50 104 ASP A CA 1
ATOM 780 C C . ASP A 1 104 ? -16.600 6.064 22.247 1.00 84.50 104 ASP A C 1
ATOM 782 O O . ASP A 1 104 ? -17.620 5.504 22.646 1.00 84.50 104 ASP A O 1
ATOM 786 N N . ALA A 1 105 ? -16.329 6.184 20.942 1.00 81.88 105 ALA A N 1
ATOM 787 C CA . ALA A 1 105 ? -17.190 5.620 19.902 1.00 81.88 105 ALA A CA 1
ATOM 788 C C . ALA A 1 105 ? -17.228 4.083 19.949 1.00 81.88 105 ALA A C 1
ATOM 790 O O . ALA A 1 105 ? -18.308 3.501 19.858 1.00 81.88 105 ALA A O 1
ATOM 791 N N . VAL A 1 106 ? -16.071 3.440 20.141 1.00 78.94 106 VAL A N 1
ATOM 792 C CA . VAL A 1 106 ? -15.957 1.975 20.247 1.00 78.94 106 VAL A CA 1
ATOM 793 C C . VAL A 1 106 ? -16.637 1.460 21.518 1.00 78.94 106 VAL A C 1
ATOM 795 O O . VAL A 1 106 ? -17.374 0.478 21.471 1.00 78.94 106 VAL A O 1
ATOM 798 N N . VAL A 1 107 ? -16.450 2.138 22.654 1.00 81.12 107 VAL A N 1
ATOM 799 C CA . VAL A 1 107 ? -17.096 1.748 23.920 1.00 81.12 107 VAL A CA 1
ATOM 800 C C . VAL A 1 107 ? -18.611 1.909 23.827 1.00 81.12 107 VAL A C 1
ATOM 802 O O . VAL A 1 107 ? -19.341 0.977 24.151 1.00 81.12 107 VAL A O 1
ATOM 805 N N . LYS A 1 108 ? -19.090 3.043 23.295 1.00 81.12 108 LYS A N 1
ATOM 806 C CA . LYS A 1 108 ? -20.525 3.278 23.087 1.00 81.12 108 LYS A CA 1
ATOM 807 C C . LYS A 1 108 ? -21.153 2.201 22.203 1.00 81.12 108 LYS A C 1
ATOM 809 O O . LYS A 1 108 ? -22.296 1.823 22.432 1.00 81.12 108 LYS A O 1
ATOM 814 N N . TYR A 1 109 ? -20.435 1.718 21.193 1.00 74.69 109 TYR A N 1
ATOM 815 C CA . TYR A 1 109 ? -20.923 0.628 20.358 1.00 74.69 109 TYR A CA 1
ATOM 816 C C . TYR A 1 109 ? -21.035 -0.693 21.132 1.00 74.69 109 TYR A C 1
ATOM 818 O O . TYR A 1 109 ? -22.078 -1.349 21.087 1.00 74.69 109 TYR A O 1
ATOM 826 N N . ASN A 1 110 ? -19.994 -1.053 21.889 1.00 75.00 110 ASN A N 1
ATOM 827 C CA . ASN A 1 110 ? -19.983 -2.277 22.692 1.00 75.00 110 ASN A CA 1
ATOM 828 C C . ASN A 1 110 ? -21.099 -2.299 23.747 1.00 75.00 110 ASN A C 1
ATOM 830 O O . ASN A 1 110 ? -21.723 -3.346 23.933 1.00 75.00 110 ASN A O 1
ATOM 834 N N . ASP A 1 111 ? -21.404 -1.154 24.363 1.00 76.06 111 ASP A N 1
ATOM 835 C CA . ASP A 1 111 ? -22.505 -1.018 25.325 1.00 76.06 111 ASP A CA 1
ATOM 836 C C . ASP A 1 111 ? -23.879 -1.250 24.673 1.00 76.06 111 ASP A C 1
ATOM 838 O O . ASP A 1 111 ? -24.764 -1.857 25.274 1.00 76.06 111 ASP A O 1
ATOM 842 N N . VAL A 1 112 ? -24.074 -0.793 23.430 1.00 75.81 112 VAL A N 1
ATOM 843 C CA . VAL A 1 112 ? -25.369 -0.881 22.731 1.00 75.81 112 VAL A CA 1
ATOM 844 C C . VAL A 1 112 ? -25.610 -2.269 22.137 1.00 75.81 112 VAL A C 1
ATOM 846 O O . VAL A 1 112 ? -26.761 -2.684 22.015 1.00 75.81 112 VAL A O 1
ATOM 849 N N . HIS A 1 113 ? -24.565 -2.985 21.717 1.00 69.00 113 HIS A N 1
ATOM 850 C CA . HIS A 1 113 ? -24.708 -4.290 21.052 1.00 69.00 113 HIS A CA 1
ATOM 851 C C . HIS A 1 113 ? -24.381 -5.487 21.950 1.00 69.00 113 HIS A C 1
ATOM 853 O O . HIS A 1 113 ? -24.571 -6.627 21.530 1.00 69.00 113 HIS A O 1
ATOM 859 N N . GLY A 1 114 ? -23.933 -5.259 23.189 1.00 62.34 114 GLY A N 1
ATOM 860 C CA . GLY A 1 114 ? -23.767 -6.313 24.195 1.00 62.34 114 GLY A CA 1
ATOM 861 C C . GLY A 1 114 ? -22.724 -7.376 23.836 1.00 62.34 114 GLY A C 1
ATOM 862 O O . GLY A 1 114 ? -22.719 -8.449 24.435 1.00 62.34 114 GLY A O 1
ATOM 863 N N . VAL A 1 115 ? -21.840 -7.097 22.871 1.00 62.41 115 VAL A N 1
ATOM 864 C CA . VAL A 1 115 ? -20.838 -8.052 22.361 1.00 62.41 115 VAL A CA 1
ATOM 865 C C . VAL A 1 115 ? -19.750 -8.328 23.412 1.00 62.41 115 VAL A C 1
ATOM 867 O O . VAL A 1 115 ? -19.179 -9.416 23.446 1.00 62.41 115 VAL A O 1
ATOM 870 N N . ALA A 1 116 ? -19.511 -7.381 24.326 1.00 57.91 116 ALA A N 1
ATOM 871 C CA . ALA A 1 116 ? -18.683 -7.566 25.516 1.00 57.91 116 ALA A CA 1
ATOM 872 C C . ALA A 1 116 ? -19.089 -6.552 26.608 1.00 57.91 116 ALA A C 1
ATOM 874 O O . ALA A 1 116 ? -18.488 -5.480 26.689 1.00 57.91 116 ALA A O 1
ATOM 875 N N . PRO A 1 117 ? -20.083 -6.859 27.464 1.00 54.34 117 PRO A N 1
ATOM 876 C CA . PRO A 1 117 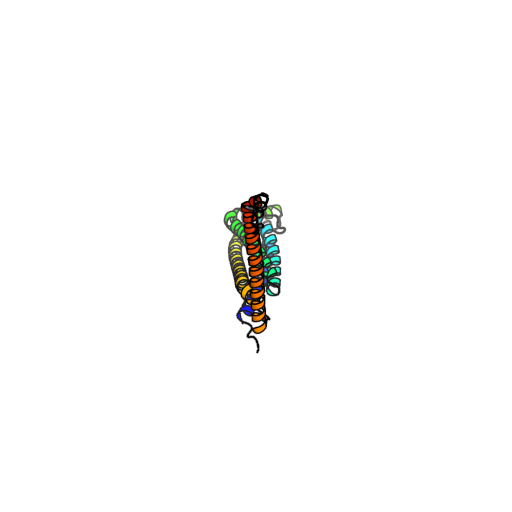? -20.703 -5.886 28.376 1.00 54.34 117 PRO A CA 1
ATOM 877 C C . PRO A 1 117 ? -19.791 -5.358 29.501 1.00 54.34 117 PRO A C 1
ATOM 879 O O . PRO A 1 117 ? -20.248 -4.590 30.334 1.00 54.34 117 PRO A O 1
ATOM 882 N N . ASN A 1 118 ? -18.511 -5.746 29.539 1.00 56.47 118 ASN A N 1
ATOM 883 C CA . ASN A 1 118 ? -17.541 -5.320 30.551 1.00 56.47 118 ASN A CA 1
ATOM 884 C C . ASN A 1 118 ? -16.158 -5.002 29.953 1.00 56.47 118 ASN A C 1
ATOM 886 O O . ASN A 1 118 ? -15.148 -5.150 30.644 1.00 56.47 118 ASN A O 1
ATOM 890 N N . LEU A 1 119 ? -16.062 -4.627 28.667 1.00 62.31 119 LEU A N 1
ATOM 891 C CA . LEU A 1 119 ? -14.772 -4.179 28.137 1.00 62.31 119 LEU A CA 1
ATOM 892 C C . LEU A 1 119 ? -14.433 -2.806 28.733 1.00 62.31 119 LEU A C 1
ATOM 894 O O . LEU A 1 119 ? -14.912 -1.767 28.286 1.00 62.31 119 LEU A O 1
ATOM 898 N N . GLU A 1 120 ? -13.615 -2.830 29.780 1.00 73.75 120 GLU A N 1
ATOM 899 C CA . GLU A 1 120 ? -13.167 -1.647 30.501 1.00 73.75 120 GLU A CA 1
ATOM 900 C C . GLU A 1 120 ? -12.519 -0.653 29.521 1.00 73.75 120 GLU A C 1
ATOM 902 O O . GLU A 1 120 ? -11.667 -1.038 28.708 1.00 73.75 120 GLU A O 1
ATOM 907 N N . LYS A 1 121 ? -12.918 0.627 29.582 1.00 76.56 121 LYS A N 1
ATOM 908 C CA . LYS A 1 121 ? -12.407 1.687 28.688 1.00 76.56 121 LYS A CA 1
ATOM 909 C C . LYS A 1 121 ? -10.877 1.698 28.620 1.00 76.56 121 LYS A C 1
ATOM 911 O O . LYS A 1 121 ? -10.305 1.878 27.544 1.00 76.56 121 LYS A O 1
ATOM 916 N N . ASP A 1 122 ? -10.229 1.421 29.746 1.00 82.00 122 ASP A N 1
ATOM 917 C CA . ASP A 1 122 ? -8.775 1.370 29.878 1.00 82.00 122 ASP A CA 1
ATOM 918 C C . ASP A 1 122 ? -8.136 0.242 29.058 1.00 82.00 122 ASP A C 1
ATOM 920 O O . ASP A 1 122 ? -7.052 0.419 28.496 1.00 82.00 122 ASP A O 1
ATOM 924 N N . GLN A 1 123 ? -8.809 -0.903 28.907 1.00 81.44 123 GLN A N 1
ATOM 925 C CA . GLN A 1 123 ? -8.313 -1.996 28.071 1.00 81.44 123 GLN A CA 1
ATOM 926 C C . GLN A 1 123 ? -8.389 -1.646 26.582 1.00 81.44 123 GLN A C 1
ATOM 928 O O . GLN A 1 123 ? -7.450 -1.944 25.838 1.00 81.44 123 GLN A O 1
ATOM 933 N N . VAL A 1 124 ? -9.473 -0.990 26.146 1.00 79.62 124 VAL A N 1
ATOM 934 C CA . VAL A 1 124 ? -9.608 -0.490 24.766 1.00 79.62 124 VAL A CA 1
ATOM 935 C C . VAL A 1 124 ? -8.541 0.561 24.493 1.00 79.62 124 VAL A C 1
ATOM 937 O O . VAL A 1 124 ? -7.811 0.446 23.509 1.00 79.62 124 VAL A O 1
ATOM 940 N N . ALA A 1 125 ? -8.398 1.539 25.391 1.00 85.06 125 ALA A N 1
ATOM 941 C CA . ALA A 1 125 ? -7.409 2.600 25.270 1.00 85.06 125 ALA A CA 1
ATOM 942 C C . ALA A 1 125 ? -5.990 2.025 25.182 1.00 85.06 125 ALA A C 1
ATOM 944 O O . ALA A 1 125 ? -5.259 2.347 24.252 1.00 85.06 125 ALA A O 1
ATOM 945 N N . LYS A 1 126 ? -5.609 1.094 26.064 1.00 87.75 126 LYS A N 1
ATOM 946 C CA . LYS A 1 126 ? -4.272 0.484 26.033 1.00 87.75 126 LYS A CA 1
ATOM 947 C C . LYS A 1 126 ? -4.001 -0.283 24.734 1.00 87.75 126 LYS A C 1
ATOM 949 O O . LYS A 1 126 ? -2.912 -0.171 24.172 1.00 87.75 126 LYS A O 1
ATOM 954 N N . LYS A 1 127 ? -4.979 -1.044 24.226 1.00 83.69 127 LYS A N 1
ATOM 955 C CA . LYS A 1 127 ? -4.844 -1.758 22.943 1.00 83.69 127 LYS A CA 1
ATOM 956 C C . LYS A 1 127 ? -4.724 -0.793 21.767 1.00 83.69 127 LYS A C 1
ATOM 958 O O . LYS A 1 127 ? -3.897 -1.018 20.886 1.00 83.69 127 LYS A O 1
ATOM 963 N N . LEU A 1 128 ? -5.514 0.279 21.762 1.00 84.56 128 LEU A N 1
ATOM 964 C CA . LEU A 1 128 ? -5.484 1.295 20.713 1.00 84.56 128 LEU A CA 1
ATOM 965 C C . LEU A 1 128 ? -4.177 2.107 20.755 1.00 84.56 128 LEU A C 1
ATOM 967 O O . LEU A 1 128 ? -3.635 2.454 19.708 1.00 84.56 128 LEU A O 1
ATOM 971 N N . ASP A 1 129 ? -3.639 2.357 21.952 1.00 88.75 129 ASP A N 1
ATOM 972 C CA . ASP A 1 129 ? -2.370 3.058 22.165 1.00 88.75 129 ASP A CA 1
ATOM 973 C C . ASP A 1 129 ? -1.171 2.253 21.659 1.00 88.75 129 ASP A C 1
ATOM 975 O O . ASP A 1 129 ? -0.287 2.797 21.008 1.00 88.75 129 ASP A O 1
ATOM 979 N N . ILE A 1 130 ? -1.162 0.937 21.872 1.00 88.62 130 ILE A N 1
ATOM 980 C CA . ILE A 1 130 ? -0.152 0.054 21.275 1.00 88.62 130 ILE A CA 1
ATOM 981 C C . ILE A 1 130 ? -0.376 -0.044 19.758 1.00 88.62 130 ILE A C 1
ATOM 983 O O . ILE A 1 130 ? 0.567 0.063 18.971 1.00 88.62 130 ILE A O 1
ATOM 987 N N . GLY A 1 131 ? -1.637 -0.196 19.343 1.00 86.06 131 GLY A N 1
ATOM 988 C CA . GLY A 1 131 ? -2.036 -0.318 17.944 1.00 86.06 131 GLY A CA 1
ATOM 989 C C . GLY A 1 131 ? -1.569 0.859 17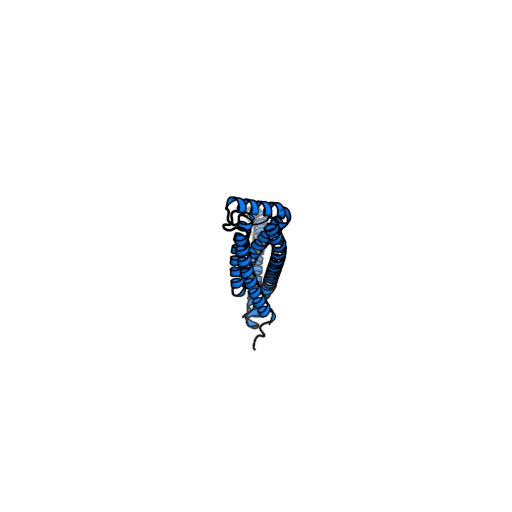.092 1.00 86.06 131 GLY A C 1
ATOM 990 O O . GLY A 1 131 ? -0.965 0.639 16.048 1.00 86.06 131 GLY A O 1
ATOM 991 N N . LYS A 1 132 ? -1.751 2.107 17.545 1.00 88.94 132 LYS A N 1
ATOM 992 C CA . LYS A 1 132 ? -1.369 3.300 16.765 1.00 88.94 132 LYS A CA 1
ATOM 993 C C . LYS A 1 132 ? 0.129 3.337 16.426 1.00 88.94 132 LYS A C 1
ATOM 995 O O . LYS A 1 132 ? 0.492 3.731 15.321 1.00 88.94 132 LYS A O 1
ATOM 1000 N N . TRP A 1 133 ? 0.994 2.898 17.344 1.00 90.88 133 TRP A N 1
ATOM 1001 C CA . TRP A 1 133 ? 2.441 2.858 17.123 1.00 90.88 133 TRP A CA 1
ATOM 1002 C C . TRP A 1 133 ? 2.831 1.749 16.152 1.00 90.88 133 TRP A C 1
ATOM 1004 O O . TRP A 1 133 ? 3.655 1.976 15.268 1.00 90.88 133 TRP A O 1
ATOM 1014 N N . ILE A 1 134 ? 2.209 0.574 16.274 1.00 89.25 134 ILE A N 1
ATOM 1015 C CA . ILE A 1 134 ? 2.406 -0.524 15.321 1.00 89.25 134 ILE A CA 1
ATOM 1016 C C . ILE A 1 134 ? 1.973 -0.077 13.921 1.00 89.25 134 ILE A C 1
ATOM 1018 O O . ILE A 1 134 ? 2.734 -0.233 12.970 1.00 89.25 134 ILE A O 1
ATOM 1022 N N . LEU A 1 135 ? 0.798 0.546 13.797 1.00 87.56 135 LEU A N 1
ATOM 1023 C CA . LEU A 1 135 ? 0.286 1.050 12.523 1.00 87.56 135 LEU A CA 1
ATOM 1024 C C . LEU A 1 135 ? 1.214 2.089 11.883 1.00 87.56 135 LEU A C 1
ATOM 1026 O O . LEU A 1 135 ? 1.411 2.072 10.670 1.00 87.56 135 LEU A O 1
ATOM 1030 N N . LEU A 1 136 ? 1.831 2.956 12.686 1.00 90.19 136 LEU A N 1
ATOM 1031 C CA . LEU A 1 136 ? 2.807 3.926 12.196 1.00 90.19 136 LEU A CA 1
ATOM 1032 C C . LEU A 1 136 ? 4.042 3.240 11.585 1.00 90.19 136 LEU A C 1
ATOM 1034 O O . LEU A 1 136 ? 4.466 3.599 10.487 1.00 90.19 136 LEU A O 1
ATOM 1038 N N . TRP A 1 137 ? 4.595 2.229 12.263 1.00 91.31 137 TRP A N 1
ATOM 1039 C CA . TRP A 1 137 ? 5.724 1.448 11.743 1.00 91.31 137 TRP A CA 1
ATOM 1040 C C . TRP A 1 137 ? 5.373 0.694 10.462 1.00 91.31 137 TRP A C 1
ATOM 1042 O O . TRP A 1 137 ? 6.190 0.622 9.545 1.00 91.31 137 TRP A O 1
ATOM 1052 N N . VAL A 1 138 ? 4.150 0.174 10.382 1.00 88.38 138 VAL A N 1
ATOM 1053 C CA . VAL A 1 138 ? 3.632 -0.494 9.186 1.00 88.38 138 VAL A CA 1
ATOM 1054 C C . VAL A 1 138 ? 3.607 0.460 7.991 1.00 88.38 138 VAL A C 1
ATOM 1056 O O . VAL A 1 138 ? 4.151 0.122 6.942 1.00 88.38 138 VAL A O 1
ATOM 1059 N N . ILE A 1 139 ? 3.083 1.678 8.164 1.00 90.38 139 ILE A N 1
ATOM 1060 C CA . ILE A 1 139 ? 3.062 2.700 7.103 1.00 90.38 139 ILE A CA 1
ATOM 1061 C C . ILE A 1 139 ? 4.481 3.056 6.644 1.00 90.38 139 ILE A C 1
ATOM 1063 O O . ILE A 1 139 ? 4.723 3.197 5.446 1.00 90.38 139 ILE A O 1
ATOM 1067 N N . LEU A 1 140 ? 5.438 3.177 7.570 1.00 90.50 140 LEU A N 1
ATOM 1068 C CA . LEU A 1 140 ? 6.840 3.431 7.218 1.00 90.50 140 LEU A CA 1
ATOM 1069 C C . LEU A 1 140 ? 7.440 2.287 6.387 1.00 90.50 140 LEU A C 1
ATOM 1071 O O . LEU A 1 140 ? 8.168 2.542 5.425 1.00 90.50 140 LEU A O 1
ATOM 1075 N N . GLY A 1 141 ? 7.111 1.037 6.723 1.00 88.00 141 GLY A N 1
ATOM 1076 C CA . GLY A 1 141 ? 7.499 -0.136 5.941 1.00 88.00 141 GLY A CA 1
ATOM 1077 C C . GLY A 1 141 ? 6.899 -0.132 4.532 1.00 88.00 141 GLY A C 1
ATOM 1078 O O . GLY A 1 141 ? 7.620 -0.347 3.554 1.00 88.00 141 GLY A O 1
ATOM 1079 N N . GLU A 1 142 ? 5.607 0.184 4.404 1.00 88.44 142 GLU A N 1
ATOM 1080 C CA . GLU A 1 142 ? 4.946 0.311 3.100 1.00 88.44 142 GLU A CA 1
ATOM 1081 C C . GLU A 1 142 ? 5.557 1.441 2.256 1.00 88.44 142 GLU A C 1
ATOM 1083 O O . GLU A 1 142 ? 5.812 1.255 1.063 1.00 88.44 142 GLU A O 1
ATOM 1088 N N . LEU A 1 143 ? 5.871 2.585 2.875 1.00 90.1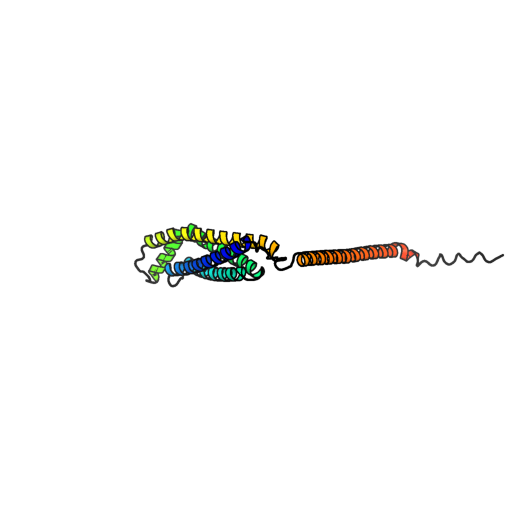2 143 LEU A N 1
ATOM 1089 C CA . LEU A 1 143 ? 6.531 3.711 2.214 1.00 90.12 143 LEU A CA 1
ATOM 1090 C C . LEU A 1 143 ? 7.910 3.314 1.672 1.00 90.12 143 LEU A C 1
ATOM 1092 O O . LEU A 1 143 ? 8.234 3.624 0.526 1.00 90.12 143 LEU A O 1
ATOM 1096 N N . ALA A 1 144 ? 8.708 2.584 2.457 1.00 87.19 144 ALA A N 1
ATOM 1097 C CA . ALA A 1 144 ? 9.991 2.059 1.998 1.00 87.19 144 ALA A CA 1
ATOM 1098 C C . ALA A 1 144 ? 9.819 1.114 0.794 1.00 87.19 144 ALA A C 1
ATOM 1100 O O . ALA A 1 144 ? 10.592 1.183 -0.164 1.00 87.19 144 ALA A O 1
ATOM 1101 N N . GLY A 1 145 ? 8.769 0.286 0.795 1.00 85.69 145 GLY A N 1
ATOM 1102 C CA . GLY A 1 145 ? 8.412 -0.565 -0.341 1.00 85.69 145 GLY A CA 1
ATOM 1103 C C . GLY A 1 145 ? 8.018 0.221 -1.597 1.00 85.69 145 GLY A C 1
ATOM 1104 O O . GLY A 1 145 ? 8.430 -0.144 -2.700 1.00 85.69 145 GLY A O 1
ATOM 1105 N N . LEU A 1 146 ? 7.275 1.322 -1.449 1.00 88.69 146 LEU A N 1
ATOM 1106 C CA . LEU A 1 146 ? 6.938 2.224 -2.557 1.00 88.69 146 LEU A CA 1
ATOM 1107 C C . LEU A 1 146 ? 8.170 2.935 -3.118 1.00 88.69 146 LEU A C 1
ATOM 1109 O O . LEU A 1 146 ? 8.325 3.006 -4.336 1.00 88.69 146 LEU A O 1
ATOM 1113 N N . ILE A 1 147 ? 9.068 3.412 -2.253 1.00 89.12 147 ILE A N 1
ATOM 1114 C CA . ILE A 1 147 ? 10.336 4.025 -2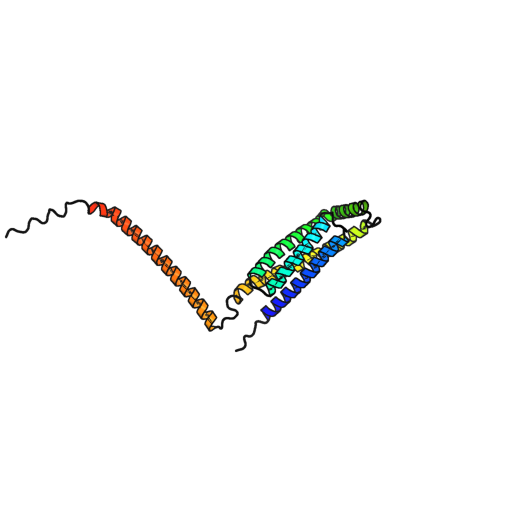.668 1.00 89.12 147 ILE A CA 1
ATOM 1115 C C . ILE A 1 147 ? 11.170 3.010 -3.447 1.00 89.12 147 ILE A C 1
ATOM 1117 O O . ILE A 1 147 ? 11.685 3.330 -4.515 1.00 89.12 147 ILE A O 1
ATOM 1121 N N . LEU A 1 148 ? 11.260 1.768 -2.968 1.00 84.88 148 LEU A N 1
ATOM 1122 C CA . LEU A 1 148 ? 11.970 0.709 -3.676 1.00 84.88 148 LEU A CA 1
ATOM 1123 C C . LEU A 1 148 ? 11.352 0.436 -5.058 1.00 84.88 148 LEU A C 1
ATOM 1125 O O . LEU A 1 148 ? 12.079 0.305 -6.041 1.00 84.88 148 LEU A O 1
ATOM 1129 N N . ALA A 1 149 ? 10.021 0.385 -5.153 1.00 84.19 149 ALA A N 1
ATOM 1130 C CA . ALA A 1 149 ? 9.325 0.213 -6.426 1.00 84.19 149 ALA A CA 1
ATOM 1131 C C . ALA A 1 149 ? 9.557 1.395 -7.385 1.00 84.19 149 ALA A C 1
ATOM 1133 O O . ALA A 1 149 ? 9.730 1.187 -8.586 1.00 84.19 149 ALA A O 1
ATOM 1134 N N . LEU A 1 150 ? 9.614 2.623 -6.862 1.00 86.25 150 LEU A N 1
ATOM 1135 C CA . LEU A 1 150 ? 9.948 3.823 -7.628 1.00 86.25 150 LEU A CA 1
ATOM 1136 C C . LEU A 1 150 ? 11.387 3.762 -8.154 1.00 86.25 150 LEU A C 1
ATOM 1138 O O . LEU A 1 150 ? 11.620 3.991 -9.336 1.00 86.25 150 LEU A O 1
ATOM 1142 N N . VAL A 1 151 ? 12.339 3.389 -7.299 1.00 84.62 151 VAL A N 1
ATOM 1143 C CA . VAL A 1 151 ? 13.746 3.188 -7.662 1.00 84.62 151 VAL A CA 1
ATOM 1144 C C . VAL A 1 151 ? 13.864 2.140 -8.772 1.00 84.62 151 VAL A C 1
ATOM 1146 O O . VAL A 1 151 ? 14.498 2.400 -9.793 1.00 84.62 151 VAL A O 1
ATOM 1149 N N . MET A 1 152 ? 13.186 0.995 -8.638 1.00 76.81 152 MET A N 1
ATOM 1150 C CA . MET A 1 152 ? 13.154 -0.024 -9.693 1.00 76.81 152 MET A CA 1
ATOM 1151 C C . MET A 1 152 ? 12.521 0.465 -10.982 1.00 76.81 152 MET A C 1
ATOM 1153 O O . MET A 1 152 ? 12.926 0.025 -12.048 1.00 76.81 152 MET A O 1
ATOM 1157 N N . ARG A 1 153 ? 11.534 1.356 -10.917 1.00 79.81 153 ARG A N 1
ATOM 1158 C CA . ARG A 1 153 ? 10.955 1.945 -12.121 1.00 79.81 153 ARG A CA 1
ATOM 1159 C C . ARG A 1 153 ? 11.975 2.833 -12.833 1.00 79.81 153 ARG A C 1
ATOM 1161 O O . ARG A 1 153 ? 12.177 2.665 -14.031 1.00 79.81 153 ARG A O 1
ATOM 1168 N N . CYS A 1 154 ? 12.637 3.719 -12.091 1.00 78.88 154 CYS A N 1
ATOM 1169 C CA . CYS A 1 154 ? 13.636 4.635 -12.639 1.00 78.88 154 CYS A CA 1
ATOM 1170 C C . CYS A 1 154 ? 14.834 3.892 -13.248 1.00 78.88 154 CYS A C 1
ATOM 1172 O O . CYS A 1 154 ? 15.327 4.296 -14.294 1.00 78.88 154 CYS A O 1
ATOM 1174 N N . PHE A 1 155 ? 15.288 2.799 -12.625 1.00 73.62 155 PHE A N 1
ATOM 1175 C CA . PHE A 1 155 ? 16.397 1.988 -13.146 1.00 73.62 155 PHE A CA 1
ATOM 1176 C C . PHE A 1 155 ? 15.957 0.911 -14.152 1.00 73.62 155 PHE A C 1
ATOM 1178 O O . PHE A 1 155 ? 16.715 0.559 -15.047 1.00 73.62 155 PHE A O 1
ATOM 1185 N N . GLY A 1 156 ? 14.731 0.401 -14.053 1.00 60.19 156 GLY A N 1
ATOM 1186 C CA . GLY A 1 156 ? 14.214 -0.667 -14.911 1.00 60.19 156 GLY A CA 1
ATOM 1187 C C . GLY A 1 156 ? 13.814 -0.200 -16.310 1.00 60.19 156 GLY A C 1
ATOM 1188 O O . GLY A 1 156 ? 13.896 -0.987 -17.249 1.00 60.19 156 GLY A O 1
ATOM 1189 N N . GLU A 1 157 ? 13.438 1.072 -16.485 1.00 54.78 157 GLU A N 1
ATOM 1190 C CA . GLU A 1 157 ? 13.278 1.668 -17.824 1.00 54.78 157 GLU A CA 1
ATOM 1191 C C . GLU A 1 157 ? 14.625 1.759 -18.572 1.00 54.78 157 GLU A C 1
ATOM 1193 O O . GLU A 1 157 ? 14.641 1.671 -19.795 1.00 54.78 157 GLU A O 1
ATOM 1198 N N . LEU A 1 158 ? 15.761 1.824 -17.860 1.00 48.28 158 LEU A N 1
ATOM 1199 C CA . LEU A 1 158 ? 17.100 1.800 -18.468 1.00 48.28 158 LEU A CA 1
ATOM 1200 C C . LEU A 1 158 ? 17.533 0.398 -18.937 1.00 48.28 158 LEU A C 1
ATOM 1202 O O . LEU A 1 158 ? 18.261 0.295 -19.923 1.00 48.28 158 LEU A O 1
ATOM 1206 N N . GLU A 1 159 ? 17.101 -0.675 -18.264 1.00 50.22 159 GLU A N 1
ATOM 1207 C CA . GLU A 1 159 ? 17.457 -2.058 -18.633 1.00 50.22 159 GLU A CA 1
ATOM 1208 C C . GLU A 1 159 ? 16.429 -2.709 -19.580 1.00 50.22 159 GLU A C 1
ATOM 1210 O O . GLU A 1 159 ? 16.812 -3.379 -20.538 1.00 50.22 159 GLU A O 1
ATOM 1215 N N . GLY A 1 160 ? 15.124 -2.486 -19.381 1.00 47.00 160 GLY A N 1
ATOM 1216 C CA . GLY A 1 160 ? 14.052 -3.224 -20.067 1.00 47.00 160 GLY A CA 1
ATOM 1217 C C . GLY A 1 160 ? 13.905 -2.974 -21.574 1.00 47.00 160 GLY A C 1
ATOM 1218 O O . GLY A 1 160 ? 13.229 -3.745 -22.253 1.00 47.00 160 GLY A O 1
ATOM 1219 N N . GLU A 1 161 ? 14.524 -1.926 -22.116 1.00 48.00 161 GLU A N 1
ATOM 1220 C CA . GLU A 1 161 ? 14.500 -1.636 -23.556 1.00 48.00 161 GLU A CA 1
ATOM 1221 C C . GLU A 1 161 ? 15.588 -2.388 -24.348 1.00 48.00 161 GLU A C 1
ATOM 1223 O O . GLU A 1 161 ? 15.473 -2.541 -25.568 1.00 48.00 161 GLU A O 1
ATOM 1228 N N . TYR A 1 162 ? 16.597 -2.920 -23.646 1.00 45.31 162 TYR A N 1
ATOM 1229 C CA . TYR A 1 162 ? 17.757 -3.609 -24.223 1.00 45.31 162 TYR A CA 1
ATOM 1230 C C . TYR A 1 162 ? 17.989 -5.018 -23.655 1.00 45.31 162 TYR A C 1
ATOM 1232 O O . TYR A 1 162 ? 18.776 -5.779 -24.221 1.00 45.31 162 TYR A O 1
ATOM 1240 N N . ASP A 1 163 ? 17.309 -5.396 -22.568 1.00 41.06 163 ASP A N 1
ATOM 1241 C CA . ASP A 1 163 ? 17.469 -6.711 -21.948 1.00 41.06 163 ASP A CA 1
ATOM 1242 C C . ASP A 1 163 ? 16.854 -7.814 -22.832 1.00 41.06 163 ASP A C 1
ATOM 1244 O O . ASP A 1 163 ? 15.637 -7.922 -22.998 1.00 41.06 163 ASP A O 1
ATOM 1248 N N . GLY A 1 164 ? 17.727 -8.615 -23.450 1.00 46.00 164 GLY A N 1
ATOM 1249 C CA . GLY A 1 164 ? 17.384 -9.683 -24.397 1.00 46.00 164 GLY A CA 1
ATOM 1250 C C . GLY A 1 164 ? 17.881 -9.462 -25.829 1.00 46.00 164 GLY A C 1
ATOM 1251 O O . GLY A 1 164 ? 17.862 -10.405 -26.619 1.00 46.00 164 GLY A O 1
ATOM 1252 N N . LEU A 1 165 ? 18.369 -8.264 -26.160 1.00 43.81 165 LEU A N 1
ATOM 1253 C CA . LEU A 1 165 ? 19.039 -7.988 -27.431 1.00 43.81 165 LEU A CA 1
ATOM 1254 C C . LEU A 1 165 ? 20.536 -8.270 -27.262 1.00 43.81 165 LEU A C 1
ATOM 1256 O O . LEU A 1 165 ? 21.173 -7.787 -26.325 1.00 43.81 165 LEU A O 1
ATOM 1260 N N . THR A 1 166 ? 21.115 -9.067 -28.161 1.00 49.41 166 THR A N 1
ATOM 1261 C CA . THR A 1 166 ? 22.585 -9.165 -28.247 1.00 49.41 166 THR A CA 1
ATOM 1262 C C . THR A 1 166 ? 23.168 -7.767 -28.489 1.00 49.41 166 THR A C 1
ATOM 1264 O O . THR A 1 166 ? 22.478 -6.906 -29.033 1.00 49.41 166 THR A O 1
ATOM 1267 N N . ALA A 1 167 ? 24.412 -7.503 -28.065 1.00 55.12 167 ALA A N 1
ATOM 1268 C CA . ALA A 1 167 ? 25.021 -6.167 -28.169 1.00 55.12 167 ALA A CA 1
ATOM 1269 C C . ALA A 1 167 ? 24.895 -5.560 -29.584 1.00 55.12 167 ALA A C 1
ATOM 1271 O O . ALA A 1 167 ? 24.661 -4.359 -29.720 1.00 55.12 167 ALA A O 1
ATOM 1272 N N . ASP A 1 168 ? 24.936 -6.411 -30.610 1.00 52.75 168 ASP A N 1
ATOM 1273 C CA . ASP A 1 168 ? 24.742 -6.037 -32.011 1.00 52.75 168 ASP A CA 1
ATOM 1274 C C . ASP A 1 168 ? 23.295 -5.619 -32.320 1.00 52.75 168 ASP A C 1
ATOM 1276 O O . ASP A 1 168 ? 23.072 -4.589 -32.948 1.00 52.75 168 ASP A O 1
ATOM 1280 N N . GLN A 1 169 ? 22.293 -6.336 -31.806 1.00 54.09 169 GLN A N 1
ATOM 1281 C CA . GLN A 1 169 ? 20.878 -5.998 -32.012 1.00 54.09 169 GLN A CA 1
ATOM 1282 C C . GLN A 1 169 ? 20.443 -4.761 -31.209 1.00 54.09 169 GLN A C 1
ATOM 1284 O O . GLN A 1 169 ? 19.579 -3.998 -31.640 1.00 54.09 169 GLN A O 1
ATOM 1289 N N . ALA A 1 170 ? 21.047 -4.536 -30.039 1.00 55.44 170 ALA A N 1
ATOM 1290 C CA . ALA A 1 170 ? 20.863 -3.311 -29.263 1.00 55.44 170 ALA A CA 1
ATOM 1291 C C . ALA A 1 170 ? 21.415 -2.086 -30.014 1.00 55.44 170 ALA A C 1
ATOM 1293 O O . ALA A 1 170 ? 20.798 -1.017 -30.015 1.00 55.44 170 ALA A O 1
ATOM 1294 N N . PHE A 1 171 ? 22.562 -2.252 -30.680 1.00 58.84 171 PHE A N 1
ATOM 1295 C CA . PHE A 1 171 ? 23.166 -1.219 -31.514 1.00 58.84 171 PHE A CA 1
ATOM 1296 C C . PHE A 1 171 ? 22.346 -0.959 -32.785 1.00 58.84 171 PHE A C 1
ATOM 1298 O O . PHE A 1 171 ? 22.098 0.199 -33.123 1.00 58.84 171 PHE A O 1
ATOM 1305 N N . GLU A 1 172 ? 21.865 -2.019 -33.438 1.00 67.19 172 GLU A N 1
ATOM 1306 C CA . GLU A 1 172 ? 21.008 -1.959 -34.628 1.00 67.19 172 GLU A CA 1
ATOM 1307 C C . GLU A 1 172 ? 19.688 -1.230 -34.342 1.00 67.19 172 GLU A C 1
ATOM 1309 O O . GLU A 1 172 ? 19.282 -0.337 -35.085 1.00 67.19 172 GLU A O 1
ATOM 1314 N N . LYS A 1 173 ? 19.053 -1.510 -33.198 1.00 65.25 173 LYS A N 1
ATOM 1315 C CA . LYS A 1 173 ? 17.820 -0.823 -32.795 1.00 65.25 173 LYS A CA 1
ATOM 1316 C C . LYS A 1 173 ? 18.046 0.670 -32.520 1.00 65.25 173 LYS A C 1
ATOM 1318 O O . LYS A 1 173 ? 17.246 1.491 -32.960 1.00 65.25 173 LYS A O 1
ATOM 1323 N N . ARG A 1 174 ? 19.171 1.047 -31.890 1.00 62.31 174 ARG A N 1
ATOM 1324 C CA . ARG A 1 174 ? 19.565 2.465 -31.735 1.00 62.31 174 ARG A CA 1
ATOM 1325 C C . ARG A 1 174 ? 19.832 3.154 -33.065 1.00 62.31 174 ARG A C 1
ATOM 1327 O O . ARG A 1 174 ? 19.495 4.325 -33.216 1.00 62.31 174 ARG A O 1
ATOM 1334 N N . THR A 1 175 ? 20.455 2.460 -34.013 1.00 71.06 175 THR A N 1
ATOM 1335 C CA . THR A 1 175 ? 20.735 3.033 -35.335 1.00 71.06 175 THR A CA 1
ATOM 1336 C C . THR A 1 175 ? 19.458 3.200 -36.148 1.00 71.06 175 THR A C 1
ATOM 1338 O O . THR A 1 175 ? 19.298 4.243 -36.772 1.00 71.06 175 THR A O 1
ATOM 1341 N N . LEU A 1 176 ? 18.519 2.256 -36.063 1.00 74.19 176 LEU A N 1
ATOM 1342 C CA . LEU A 1 176 ? 17.192 2.372 -36.672 1.00 74.19 176 LEU A CA 1
ATOM 1343 C C . LEU A 1 176 ? 16.357 3.495 -36.046 1.00 74.19 176 LEU A C 1
ATOM 1345 O O . LEU A 1 176 ? 15.709 4.248 -36.765 1.00 74.19 176 LEU A O 1
ATOM 1349 N N . GLU A 1 177 ? 16.391 3.669 -34.724 1.00 71.50 177 GLU A N 1
ATOM 1350 C CA . GLU A 1 177 ? 15.712 4.793 -34.066 1.00 71.50 177 GLU A CA 1
ATOM 1351 C C . GLU A 1 177 ? 16.350 6.138 -34.427 1.00 71.50 177 GLU A C 1
ATOM 1353 O O . GLU A 1 177 ? 15.634 7.091 -34.728 1.00 71.50 177 GLU A O 1
ATOM 1358 N N . MET A 1 178 ? 17.684 6.218 -34.488 1.00 68.50 178 MET A N 1
ATOM 1359 C CA . MET A 1 178 ? 18.372 7.420 -34.971 1.00 68.50 178 MET A CA 1
ATOM 1360 C C . MET A 1 178 ? 18.076 7.711 -36.444 1.00 68.50 178 MET A C 1
ATOM 1362 O O . MET A 1 178 ? 17.943 8.879 -36.804 1.00 68.50 178 MET A O 1
ATOM 1366 N N . GLN A 1 179 ? 17.952 6.685 -37.289 1.00 74.38 179 GLN A N 1
ATOM 1367 C CA . GLN A 1 179 ? 17.547 6.841 -38.686 1.00 74.38 179 GLN A CA 1
ATOM 1368 C C . GLN A 1 179 ? 16.106 7.329 -38.791 1.00 74.38 179 GLN A C 1
ATOM 1370 O O . GLN A 1 179 ? 15.874 8.326 -39.456 1.00 74.38 179 GLN A O 1
ATOM 1375 N N . ASN A 1 180 ? 15.167 6.742 -38.050 1.00 76.25 180 ASN A N 1
ATOM 1376 C CA . ASN A 1 180 ? 13.774 7.192 -38.046 1.00 76.25 180 ASN A CA 1
ATOM 1377 C C . ASN A 1 180 ? 13.621 8.630 -37.526 1.00 76.25 180 ASN A C 1
ATOM 1379 O O . ASN A 1 180 ? 12.817 9.394 -38.054 1.00 76.25 180 ASN A O 1
ATOM 1383 N N . VAL A 1 181 ? 14.399 9.031 -36.513 1.00 73.38 181 VAL A N 1
ATOM 1384 C CA . VAL A 1 181 ? 14.424 10.425 -36.037 1.00 73.38 181 VAL A CA 1
ATOM 1385 C C . VAL A 1 181 ? 15.021 11.348 -37.096 1.00 73.38 181 VAL A C 1
ATOM 1387 O O . VAL A 1 181 ? 14.508 12.446 -37.301 1.00 73.38 181 VAL A O 1
ATOM 1390 N N . ARG A 1 182 ? 16.077 10.918 -37.790 1.00 71.69 182 ARG A N 1
ATOM 1391 C CA . ARG A 1 182 ? 16.686 11.687 -38.879 1.00 71.69 182 ARG A CA 1
ATOM 1392 C C . ARG A 1 182 ? 15.731 11.841 -40.063 1.00 71.69 182 ARG A C 1
ATOM 1394 O O . ARG A 1 182 ? 15.573 12.953 -40.551 1.00 71.69 182 ARG A O 1
ATOM 1401 N N . ASP A 1 183 ? 15.030 10.779 -40.436 1.00 76.69 183 ASP A N 1
ATOM 1402 C CA . ASP A 1 183 ? 14.036 10.776 -41.506 1.00 76.69 183 ASP A CA 1
ATOM 1403 C C . ASP A 1 183 ? 12.815 11.637 -41.145 1.00 76.69 183 ASP A C 1
ATOM 1405 O O . ASP A 1 183 ? 12.339 12.399 -41.985 1.00 76.69 183 ASP A O 1
ATOM 1409 N N . ASP A 1 184 ? 12.339 11.614 -39.891 1.00 72.44 184 ASP A N 1
ATOM 1410 C CA . ASP A 1 184 ? 11.261 12.511 -39.439 1.00 72.44 184 ASP A CA 1
ATOM 1411 C C . ASP A 1 184 ? 11.735 13.975 -39.362 1.00 72.44 184 ASP A C 1
ATOM 1413 O O . ASP A 1 184 ? 10.990 14.904 -39.690 1.00 72.44 184 ASP A O 1
ATOM 1417 N N . MET A 1 185 ? 13.000 14.218 -38.998 1.00 66.44 185 MET A N 1
ATOM 1418 C CA . MET A 1 185 ? 13.600 15.554 -39.053 1.00 66.44 185 MET A CA 1
ATOM 1419 C C . MET A 1 185 ? 13.735 16.067 -40.492 1.00 66.44 185 MET A C 1
ATOM 1421 O O . MET A 1 185 ? 13.404 17.227 -40.742 1.00 66.44 185 MET A O 1
ATOM 1425 N N . ASP A 1 186 ? 14.142 15.227 -41.441 1.00 72.56 186 ASP A N 1
ATOM 1426 C CA . ASP A 1 186 ? 14.270 15.581 -42.858 1.00 72.56 186 ASP A CA 1
ATOM 1427 C C . ASP A 1 186 ? 12.891 15.747 -43.530 1.00 72.56 186 ASP A C 1
ATOM 1429 O O . ASP A 1 186 ? 12.668 16.694 -44.296 1.00 72.56 186 ASP A O 1
ATOM 1433 N N . ALA A 1 187 ? 11.903 14.925 -43.164 1.00 70.94 187 ALA A N 1
ATOM 1434 C CA . ALA A 1 187 ? 10.509 15.080 -43.580 1.00 70.94 187 ALA A CA 1
ATOM 1435 C C . ALA A 1 187 ? 9.871 16.362 -43.011 1.00 70.94 187 ALA A C 1
ATOM 1437 O O . ALA A 1 187 ? 9.126 17.064 -43.703 1.00 70.94 187 ALA A O 1
ATOM 1438 N N . ARG A 1 188 ? 10.177 16.737 -41.764 1.00 65.81 188 ARG A N 1
ATOM 1439 C CA . ARG A 1 188 ? 9.748 18.028 -41.198 1.00 65.81 188 ARG A CA 1
ATOM 1440 C C . ARG A 1 188 ? 10.486 19.205 -41.829 1.00 65.81 188 ARG A C 1
ATOM 1442 O O . ARG A 1 188 ? 9.858 20.227 -42.103 1.00 65.81 188 ARG A O 1
ATOM 1449 N N . SER A 1 189 ? 11.785 19.075 -42.086 1.00 65.56 189 SER A N 1
ATOM 1450 C CA . SER A 1 189 ? 12.616 20.116 -42.701 1.00 65.56 189 SER A CA 1
ATOM 1451 C C . SER A 1 189 ? 12.156 20.433 -44.127 1.00 65.56 189 SER A C 1
ATOM 1453 O O . SER A 1 189 ? 11.898 21.596 -44.448 1.00 65.56 189 SER A O 1
ATOM 1455 N N . SER A 1 190 ? 11.918 19.406 -44.947 1.00 63.97 190 SER A N 1
ATOM 1456 C CA . SER A 1 190 ? 11.390 19.548 -46.312 1.00 63.97 190 SER A CA 1
ATOM 1457 C C . SER A 1 190 ? 10.000 20.193 -46.341 1.00 63.97 190 SER A C 1
ATOM 1459 O O . SER A 1 190 ? 9.769 21.111 -47.129 1.00 63.97 190 SER A O 1
ATOM 1461 N N . ASN A 1 191 ? 9.105 19.823 -45.419 1.00 62.94 191 ASN A N 1
ATOM 1462 C CA . ASN A 1 191 ? 7.786 20.451 -45.279 1.00 62.94 191 ASN A CA 1
ATOM 1463 C C . ASN A 1 191 ? 7.844 21.912 -44.793 1.00 62.94 191 ASN A C 1
ATOM 1465 O O . ASN A 1 191 ? 6.994 22.733 -45.146 1.00 62.94 191 ASN A O 1
ATOM 1469 N N . ILE A 1 192 ? 8.829 22.275 -43.968 1.00 63.09 192 ILE A N 1
ATOM 1470 C CA . ILE A 1 192 ? 9.034 23.665 -43.533 1.00 63.09 192 ILE A CA 1
ATOM 1471 C C . ILE A 1 192 ? 9.644 24.498 -44.666 1.00 63.09 192 ILE A C 1
ATOM 1473 O O . ILE A 1 192 ? 9.284 25.667 -44.835 1.00 63.09 192 ILE A O 1
ATOM 1477 N N . GLN A 1 193 ? 10.549 23.914 -45.450 1.00 60.94 193 GLN A N 1
ATOM 1478 C CA . GLN A 1 193 ? 11.207 24.575 -46.570 1.00 60.94 193 GLN A CA 1
ATOM 1479 C C . GLN A 1 193 ? 10.251 24.775 -47.753 1.00 60.94 193 GLN A C 1
ATOM 1481 O O . GLN A 1 193 ? 10.235 25.876 -48.305 1.00 60.94 193 GLN A O 1
ATOM 1486 N N . SER A 1 194 ? 9.376 23.805 -48.053 1.00 61.56 194 SER A N 1
ATOM 1487 C CA . SER A 1 194 ? 8.311 23.954 -49.057 1.00 61.56 194 SER A CA 1
ATOM 1488 C C . SER A 1 194 ? 7.331 25.060 -48.664 1.00 61.56 194 SER A C 1
ATOM 1490 O O . SER A 1 194 ? 7.140 26.006 -49.416 1.00 61.56 194 SER A O 1
ATOM 1492 N N . ARG A 1 195 ? 6.842 25.076 -47.416 1.00 65.75 195 ARG A N 1
ATOM 1493 C CA . ARG A 1 195 ? 5.956 26.146 -46.916 1.00 65.75 195 ARG A CA 1
ATOM 1494 C C . ARG A 1 195 ? 6.608 27.528 -46.925 1.00 65.75 195 ARG A C 1
ATOM 1496 O O . ARG A 1 195 ? 5.912 28.537 -47.055 1.00 65.75 195 ARG A O 1
ATOM 1503 N N . LYS A 1 196 ? 7.930 27.616 -46.738 1.00 64.62 196 LYS A N 1
ATOM 1504 C CA . LYS A 1 196 ? 8.673 28.879 -46.873 1.00 64.62 196 LYS A CA 1
ATOM 1505 C C . LYS A 1 196 ? 8.810 29.287 -48.341 1.00 64.62 196 LYS A C 1
ATOM 1507 O O . LYS A 1 196 ? 8.619 30.465 -48.630 1.00 64.62 196 LYS A O 1
ATOM 1512 N N . GLN A 1 197 ? 9.082 28.350 -49.247 1.00 62.53 197 GLN A N 1
ATOM 1513 C CA . GLN A 1 197 ? 9.141 28.603 -50.688 1.00 62.53 197 GLN A CA 1
ATOM 1514 C C . GLN A 1 197 ? 7.775 28.997 -51.257 1.00 62.53 197 GLN A C 1
ATOM 1516 O O . GLN A 1 197 ? 7.705 30.000 -51.956 1.00 62.53 197 GLN A O 1
ATOM 1521 N N . ASP A 1 198 ? 6.687 28.342 -50.851 1.00 70.19 198 ASP A N 1
ATOM 1522 C CA . ASP A 1 198 ? 5.317 28.695 -51.243 1.00 70.19 198 ASP A CA 1
ATOM 1523 C C . ASP A 1 198 ? 4.942 30.104 -50.773 1.00 70.19 198 ASP A C 1
ATOM 1525 O O . ASP A 1 198 ? 4.340 30.887 -51.506 1.00 70.19 198 ASP A O 1
ATOM 1529 N N . LYS A 1 199 ? 5.365 30.489 -49.561 1.00 74.75 199 LYS A N 1
ATOM 1530 C CA . LYS A 1 199 ? 5.178 31.857 -49.053 1.00 74.75 199 LYS A CA 1
ATOM 1531 C C . LYS A 1 199 ? 6.025 32.889 -49.799 1.00 74.75 199 LYS A C 1
ATOM 1533 O O . LYS A 1 199 ? 5.605 34.041 -49.901 1.00 74.75 199 LYS A O 1
ATOM 1538 N N . ILE A 1 200 ? 7.208 32.518 -50.288 1.00 67.75 200 ILE A N 1
ATOM 1539 C CA . ILE A 1 200 ? 8.052 33.395 -51.111 1.00 67.75 200 ILE A CA 1
ATOM 1540 C C . ILE A 1 200 ? 7.457 33.517 -52.520 1.00 67.75 200 ILE A C 1
ATOM 1542 O O . ILE A 1 200 ? 7.332 34.634 -53.013 1.00 67.75 200 ILE A O 1
ATOM 1546 N N . ALA A 1 201 ? 7.003 32.416 -53.121 1.00 65.25 201 ALA A N 1
ATOM 1547 C CA . ALA A 1 201 ? 6.328 32.387 -54.416 1.00 65.25 201 ALA A CA 1
ATOM 1548 C C . ALA A 1 201 ? 5.034 33.215 -54.395 1.00 65.25 201 ALA A C 1
ATOM 1550 O O . ALA A 1 201 ? 4.857 34.089 -55.238 1.00 65.25 201 ALA A O 1
ATOM 1551 N N . ALA A 1 202 ? 4.198 33.063 -53.363 1.00 74.88 202 ALA A N 1
ATOM 1552 C CA . ALA A 1 202 ? 2.992 33.874 -53.180 1.00 74.88 202 ALA A CA 1
ATOM 1553 C C . ALA A 1 202 ? 3.300 35.372 -52.973 1.00 74.88 202 ALA A C 1
ATOM 1555 O O . ALA A 1 202 ? 2.533 36.235 -53.398 1.00 74.88 202 ALA A O 1
ATOM 1556 N N . LYS A 1 203 ? 4.432 35.716 -52.337 1.00 75.12 203 LYS A N 1
ATOM 1557 C CA . LYS A 1 203 ? 4.885 37.115 -52.221 1.00 75.12 203 LYS A CA 1
ATOM 1558 C C . LYS A 1 203 ? 5.417 37.671 -53.543 1.00 75.12 203 LYS A C 1
ATOM 1560 O O . LYS A 1 203 ? 5.189 38.847 -53.816 1.00 75.12 203 LYS A O 1
ATOM 1565 N N . MET A 1 204 ? 6.113 36.860 -54.339 1.00 61.25 204 MET A N 1
ATOM 1566 C CA . MET A 1 204 ? 6.598 37.233 -55.672 1.00 61.25 204 MET A CA 1
ATOM 1567 C C . MET A 1 204 ? 5.431 37.457 -56.635 1.00 61.25 204 MET A C 1
ATOM 1569 O O . MET A 1 204 ? 5.391 38.485 -57.302 1.00 61.25 204 MET A O 1
ATOM 1573 N N . ASP A 1 205 ? 4.438 36.570 -56.629 1.00 71.56 205 ASP A N 1
ATOM 1574 C CA . ASP A 1 205 ? 3.227 36.703 -57.440 1.00 71.56 205 ASP A CA 1
ATOM 1575 C C . ASP A 1 205 ? 2.403 37.937 -57.036 1.00 71.56 205 ASP A C 1
ATOM 1577 O O . ASP A 1 205 ? 2.021 38.752 -57.869 1.00 71.56 205 ASP A O 1
ATOM 1581 N N . LYS A 1 206 ? 2.258 38.207 -55.734 1.00 71.94 206 LYS A N 1
ATOM 1582 C CA . LYS A 1 206 ? 1.576 39.424 -55.263 1.00 71.94 206 LYS A CA 1
ATOM 1583 C C . LYS A 1 206 ? 2.315 40.726 -55.615 1.00 71.94 206 LYS A C 1
ATOM 1585 O O . LYS A 1 206 ? 1.676 41.767 -55.741 1.00 71.94 206 LYS A O 1
ATOM 1590 N N . LYS A 1 207 ? 3.649 40.694 -55.732 1.00 67.38 207 LYS A N 1
ATOM 1591 C CA . LYS A 1 207 ? 4.479 41.886 -55.993 1.00 67.38 207 LYS A CA 1
ATOM 1592 C C . LYS A 1 207 ? 4.725 42.135 -57.486 1.00 67.38 207 LYS A C 1
ATOM 1594 O O . LYS A 1 207 ? 4.837 43.290 -57.881 1.00 67.38 207 LYS A O 1
ATOM 1599 N N . TYR A 1 208 ? 4.789 41.079 -58.295 1.00 61.16 208 TYR A N 1
ATOM 1600 C CA . TYR A 1 208 ? 5.138 41.144 -59.720 1.00 61.16 208 TYR A CA 1
ATOM 1601 C C . TYR A 1 208 ? 4.049 40.595 -60.657 1.00 61.16 208 TYR A C 1
ATOM 1603 O O . TYR A 1 208 ? 4.043 40.943 -61.834 1.00 61.16 208 TYR A O 1
ATOM 1611 N N . GLY A 1 209 ? 3.089 39.807 -60.167 1.00 57.41 209 GLY A N 1
ATOM 1612 C CA . GLY A 1 209 ? 2.001 39.227 -60.970 1.00 57.41 209 GLY A CA 1
ATOM 1613 C C . GLY A 1 209 ? 1.001 40.257 -61.506 1.00 57.41 209 GLY A C 1
ATOM 1614 O O . GLY A 1 209 ? 0.378 40.042 -62.539 1.00 57.41 209 GLY A O 1
ATOM 1615 N N . ALA A 1 210 ? 0.905 41.437 -60.882 1.00 56.62 210 ALA A N 1
ATOM 1616 C CA . ALA A 1 210 ? 0.139 42.558 -61.434 1.00 56.62 210 ALA A CA 1
ATOM 1617 C C . ALA A 1 210 ? 0.875 43.294 -62.577 1.00 56.62 210 ALA A C 1
ATOM 1619 O O . ALA A 1 210 ? 0.241 44.007 -63.350 1.00 56.62 210 ALA A O 1
ATOM 1620 N N . GLN A 1 211 ? 2.199 43.127 -62.711 1.00 54.66 211 GLN A N 1
ATOM 1621 C CA . GLN A 1 211 ? 2.994 43.768 -63.770 1.00 54.66 211 GLN A CA 1
ATOM 1622 C C . GLN A 1 211 ? 3.082 42.928 -65.052 1.00 54.66 211 GLN A C 1
ATOM 1624 O O . GLN A 1 211 ? 3.422 43.464 -66.102 1.00 54.66 211 GLN A O 1
ATOM 1629 N N . THR A 1 212 ? 2.732 41.640 -65.011 1.00 52.41 212 THR A N 1
ATOM 1630 C CA . THR A 1 212 ? 2.694 40.762 -66.196 1.00 52.41 212 THR A CA 1
ATOM 1631 C C . THR A 1 212 ? 1.357 40.795 -66.943 1.00 52.41 212 THR A C 1
ATOM 1633 O O . THR A 1 212 ? 1.272 40.269 -68.051 1.00 52.41 212 THR A O 1
ATOM 1636 N N . LEU A 1 213 ? 0.332 41.448 -66.384 1.00 51.97 213 LEU A N 1
ATOM 1637 C CA . LEU A 1 213 ? -0.990 41.621 -67.002 1.00 51.97 213 LEU A CA 1
ATOM 1638 C C . LEU A 1 213 ? -1.163 42.952 -67.755 1.00 51.97 213 LEU A C 1
ATOM 1640 O O . LEU A 1 213 ? -2.170 43.125 -68.440 1.00 51.97 213 LEU A O 1
ATOM 1644 N N . ASN A 1 214 ? -0.182 43.864 -67.703 1.00 48.50 214 ASN A N 1
ATOM 1645 C CA . ASN A 1 214 ? -0.206 45.083 -68.513 1.00 48.50 214 ASN A CA 1
ATOM 1646 C C . ASN A 1 214 ? 0.500 44.875 -69.862 1.00 48.50 214 ASN A C 1
ATOM 1648 O O . ASN A 1 214 ? 1.725 44.836 -69.982 1.00 48.50 214 ASN A O 1
ATOM 1652 N N . ASN A 1 215 ? -0.342 44.753 -70.885 1.00 52.25 215 ASN A N 1
ATOM 1653 C CA . ASN A 1 215 ? -0.069 44.640 -72.314 1.00 52.25 215 ASN A CA 1
ATOM 1654 C C . ASN A 1 215 ? 0.646 45.866 -72.936 1.00 52.25 215 ASN A C 1
ATOM 1656 O O . ASN A 1 215 ? 0.181 46.387 -73.945 1.00 52.25 215 ASN A O 1
ATOM 1660 N N . GLU A 1 216 ? 1.790 46.318 -72.414 1.00 50.06 216 GLU A N 1
ATOM 1661 C CA . GLU A 1 216 ? 2.526 47.447 -73.029 1.00 50.06 216 GLU A CA 1
ATOM 1662 C C . GLU A 1 216 ? 3.977 47.165 -73.435 1.00 50.06 216 GLU A C 1
ATOM 1664 O O . GLU A 1 216 ? 4.538 47.905 -74.237 1.00 50.06 216 GLU A O 1
ATOM 1669 N N . PHE A 1 217 ? 4.577 46.039 -73.037 1.00 47.12 217 PHE A N 1
ATOM 1670 C CA . PHE A 1 217 ? 5.938 45.695 -73.490 1.00 47.12 217 PHE A CA 1
ATOM 1671 C C . PHE A 1 217 ? 6.005 44.872 -74.789 1.00 47.12 217 PHE A C 1
ATOM 1673 O O . PHE A 1 217 ? 7.097 44.573 -75.277 1.00 47.12 217 PHE A O 1
ATOM 1680 N N . ARG A 1 218 ? 4.859 44.528 -75.399 1.00 47.75 218 ARG A N 1
ATOM 1681 C CA . ARG A 1 218 ? 4.808 43.784 -76.676 1.00 47.75 218 ARG A CA 1
ATOM 1682 C C . ARG A 1 218 ? 4.616 44.664 -77.920 1.00 47.75 218 ARG A C 1
ATOM 1684 O O . ARG A 1 218 ? 4.769 44.146 -79.022 1.00 47.75 218 ARG A O 1
ATOM 1691 N N . SER A 1 219 ? 4.334 45.965 -77.782 1.00 49.62 219 SER A N 1
ATOM 1692 C CA . SER A 1 219 ? 4.058 46.852 -78.930 1.00 49.62 219 SER A CA 1
ATOM 1693 C C . SER A 1 219 ? 5.276 47.624 -79.465 1.00 49.62 219 SER A C 1
ATOM 1695 O O . SER A 1 219 ? 5.234 48.090 -80.600 1.00 49.62 219 SER A O 1
ATOM 1697 N N . HIS A 1 220 ? 6.399 47.691 -78.737 1.00 44.47 220 HIS A N 1
ATOM 1698 C CA . HIS A 1 220 ? 7.584 48.457 -79.166 1.00 44.47 220 HIS A CA 1
ATOM 1699 C C . HIS A 1 220 ? 8.669 47.665 -79.925 1.00 44.47 220 HIS A C 1
ATOM 1701 O O . HIS A 1 220 ? 9.740 48.198 -80.200 1.00 44.47 220 HIS A O 1
ATOM 1707 N N . LYS A 1 221 ? 8.403 46.425 -80.362 1.00 47.12 221 LYS A N 1
ATOM 1708 C CA . LYS A 1 221 ? 9.294 45.667 -81.275 1.00 47.12 221 LYS A CA 1
ATOM 1709 C C . LYS A 1 221 ? 8.831 45.701 -82.740 1.00 47.12 221 LYS A C 1
ATOM 1711 O O . LYS A 1 221 ? 8.902 44.693 -83.436 1.00 47.12 221 LYS A O 1
ATOM 1716 N N . LYS A 1 222 ? 8.346 46.851 -83.222 1.00 47.69 222 LYS A N 1
ATOM 1717 C CA . LYS A 1 222 ? 7.889 47.020 -84.618 1.00 47.69 222 LYS A CA 1
ATOM 1718 C C . LYS A 1 222 ? 8.706 48.018 -85.457 1.00 47.69 222 LYS A C 1
ATOM 1720 O O . LYS A 1 222 ? 8.200 48.481 -86.469 1.00 47.69 222 LYS A O 1
ATOM 1725 N N . TRP A 1 223 ? 9.949 48.331 -85.071 1.00 47.09 223 TRP A N 1
ATOM 1726 C CA . TRP A 1 223 ? 10.748 49.387 -85.726 1.00 47.09 223 TRP A CA 1
ATOM 1727 C C . TRP A 1 223 ? 12.178 49.026 -86.166 1.00 47.09 223 TRP A C 1
ATOM 1729 O O . TRP A 1 223 ? 12.988 49.919 -86.359 1.00 47.09 223 TRP A O 1
ATOM 1739 N N . TYR A 1 224 ? 12.490 47.755 -86.429 1.00 43.25 224 TYR A N 1
ATOM 1740 C CA . TYR A 1 224 ? 13.671 47.419 -87.243 1.00 43.25 224 TYR A CA 1
ATOM 1741 C C . TYR A 1 224 ? 13.308 46.351 -88.270 1.00 43.25 224 TYR A C 1
ATOM 1743 O O . TYR A 1 224 ? 13.506 45.162 -88.058 1.00 43.25 224 TYR A O 1
ATOM 1751 N N . ASN A 1 225 ? 12.669 46.812 -89.343 1.00 47.41 225 ASN A N 1
ATOM 1752 C CA . ASN A 1 225 ? 12.557 46.113 -90.620 1.00 47.41 225 ASN A CA 1
ATOM 1753 C C . ASN A 1 225 ? 12.300 47.158 -91.716 1.00 47.41 225 ASN A C 1
ATOM 1755 O O . ASN A 1 225 ? 11.265 47.144 -92.372 1.00 47.41 225 ASN A O 1
ATOM 1759 N N . ILE A 1 226 ? 13.218 48.117 -91.855 1.00 49.84 226 ILE A N 1
ATOM 1760 C CA . ILE A 1 226 ? 13.420 48.857 -93.102 1.00 49.84 226 ILE A CA 1
ATOM 1761 C C . ILE A 1 226 ? 14.935 49.079 -93.225 1.00 49.84 226 ILE A C 1
ATOM 1763 O O . ILE A 1 226 ? 15.520 49.706 -92.341 1.00 49.84 226 ILE A O 1
ATOM 1767 N N . PHE A 1 227 ? 15.479 48.563 -94.333 1.00 44.59 227 PHE A N 1
ATOM 1768 C CA . PHE A 1 227 ? 16.875 48.506 -94.800 1.00 44.59 227 PHE A CA 1
ATOM 1769 C C . PHE A 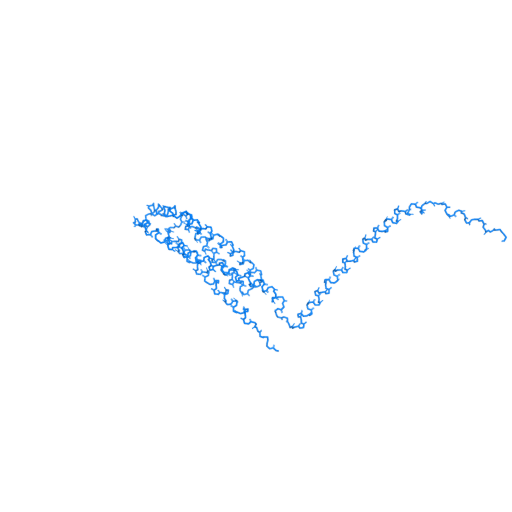1 227 ? 17.699 47.302 -94.338 1.00 44.59 227 PHE A C 1
ATOM 1771 O O . PHE A 1 227 ? 18.077 47.230 -93.151 1.00 44.59 227 PHE A O 1
#

pLDDT: mean 75.07, std 15.32, range [35.31, 94.69]

Sequence (227 aa):
MPHKKTGLTATFSILLKTLTVLNLLLGIGFIAFGCALEAPPTSLVPVGLVIVGVLTILSSSCGYMGARFKPKWLLAYLIMGTFVTVWQLIIVLGIFIGFNKVVDAVVKYNDVHGVAPNLEKDQVAKKLDIGKWILLWVILGELAGLILALVMRCFGELEGEYDGLTADQAFEKRTLEMQNVRDDMDARSSNIQSRKQDKIAAKMDKKYGAQTLNNEFRSHKKWYNIF

Secondary structure (DSSP, 8-state):
------HHHHHHHHHHHHHHHHHHHHHHHHHHHHHHH-SS--SHHHHHHHHHHHHHHHHHHHHHHHTTS-HHHHHHHHHHHHHHHHHHHHHHHHHHHSHHHHHHHHHHHHHHH-SSTT--HHHHHHHHHHHHHHHHHHHHHHHHHHHHHHHHHHHHHHHTTTTTS-HHHHHHHHHHHHHHHHHHHHHHHHHHHHHHHHHHHHHHHHHHTTTSS-TTSSSS--S----

Radius of gyration: 35.99 Å; chains: 1; bounding box: 54×66×125 Å

Organism: NCBI:txid41462

Foldseek 3Di:
DDPPPPVVLVVLLVVLLVLLVVLLVVLVVLLVVLCVLPVVRDDPLSVLSNVLSVLSNVLSVLSNVCSPDDPVSLVVSLVSLVVSLVSLVVSLVCCVVCVVVVLVVSVVNCCVVVPPVDPDSVNSSVVSVVVSVVSVVVSVSSVVSSVSSVVCSVVVVVQVVCPPPDPVRSVVVVVVVVVVVVVVVVVVVVVVVVVVVVVVVVVCCVVCVVVVPDPDPVPPPPPPDDD